Protein AF-A0A6I2VET5-F1 (afdb_monomer_lite)

Sequence (260 aa):
MADERFEDHLRHPRGQGDVPTGAHCGVAGGAACGDLVRIAIRVERDRVSHATFAASGCGAASAAASAAIELVDGQSVLDAAKVGTRDVSEHLGGLSAGKIHAAELAADALARALGGAVAAEAQLDPIPGRVLIAMSGGVDSAVAAHLCAAGSDEPPVAVTLELWRDEQNDAEGSCCSASAVQRARSLAHGLGLAHLTLDLREAFRAGVVEPWIAGHAAGKTPNPCVRCNGAVRLDAMLELAARLGASELATGHYARIGDD

Radius of gyration: 18.86 Å; chains: 1; bounding box: 47×37×65 Å

Foldseek 3Di:
DQDPLLVCCLVPFAQEDDADVQWFKFKFDCDDQNKIKIKTFADAAFAGQAIHIDIDHDSLLSSLLSLLRVQGHGDGLFSNLLDALVNSQVSSVHDDPVSSVSNRRNRRGSQARSQVNLLPHYADAADPQAEEQEAQLDDLSLVQLVCSLVPTPDAHAYEYEQADDDPPDPLCPDSNRSVRLNSRSVSCSVSVGRYHYYYQNVVNCVQAVVCCVVQVVVVHHDDRVVRCVPVGPPVSSVSSCNSNSHPYYHYSDDDDDDDD

Secondary structure (DSSP, 8-state):
---HHHHHHHHS-SSBSPPPTTPEEEEEE-SSSS-EEEEEEEEEBTEEEEEEEEEESSHHHHHHHHHHHHHHTTSBHHHHTT--HHHHHHHTT---TTTHHHHHHHHHHHHHHHHHHHHHHB-PPPEEEEEEEEE-SSHHHHHHHHHHHHH-SS--EEEEEE----SSS-GGGSTT-HHHHHHHHHHHHHTT-EEEEEE-HHHHIIIIIHHHHHHHHTT----HHHHHIIIIIIHHHHHHHHHTTEEEEEESS-------

pLDDT: mean 90.81, std 10.58, range [49.25, 98.5]

Structure (mmCIF, N/CA/C/O backbone):
data_AF-A0A6I2VET5-F1
#
_entry.id   AF-A0A6I2VET5-F1
#
loop_
_atom_site.group_PDB
_atom_site.id
_atom_site.type_symbol
_atom_site.label_atom_id
_atom_site.label_alt_id
_atom_site.label_comp_id
_atom_site.label_asym_id
_atom_site.label_entity_id
_atom_site.label_seq_id
_atom_site.pdbx_PDB_ins_code
_atom_site.Cartn_x
_atom_site.Cartn_y
_atom_site.Cartn_z
_atom_site.occupancy
_atom_site.B_iso_or_equiv
_atom_site.auth_seq_id
_atom_site.auth_comp_id
_atom_site.auth_asym_id
_atom_site.auth_atom_id
_atom_site.pdbx_PDB_model_num
ATOM 1 N N . MET A 1 1 ? 1.338 20.941 26.206 1.00 49.34 1 MET A N 1
ATOM 2 C CA . MET A 1 1 ? 1.356 19.721 27.041 1.00 49.34 1 MET A CA 1
ATOM 3 C C . MET A 1 1 ? 1.352 18.541 26.087 1.00 49.34 1 MET A C 1
ATOM 5 O O . MET A 1 1 ? 0.772 18.694 25.019 1.00 49.34 1 MET A O 1
ATOM 9 N N . ALA A 1 2 ? 2.071 17.457 26.384 1.00 61.56 2 ALA A N 1
ATOM 10 C CA . ALA A 1 2 ? 1.983 16.254 25.554 1.00 61.56 2 ALA A CA 1
ATOM 11 C C . ALA A 1 2 ? 0.549 15.705 25.652 1.00 61.56 2 ALA A C 1
ATOM 13 O O . ALA A 1 2 ? -0.007 15.710 26.750 1.00 61.56 2 ALA A O 1
ATOM 14 N N . ASP A 1 3 ? -0.062 15.338 24.521 1.00 85.81 3 ASP A N 1
ATOM 15 C CA . ASP A 1 3 ? -1.381 14.691 24.509 1.00 85.81 3 ASP A CA 1
ATOM 16 C C . ASP A 1 3 ? -1.274 13.365 25.278 1.00 85.81 3 ASP A C 1
ATOM 18 O O . ASP A 1 3 ? -0.286 12.639 25.131 1.00 85.81 3 ASP A O 1
ATOM 22 N N . GLU A 1 4 ? -2.260 13.069 26.124 1.00 90.56 4 GLU A N 1
ATOM 23 C CA . GLU A 1 4 ? -2.259 11.865 26.961 1.00 90.56 4 GLU A CA 1
ATOM 24 C C . GLU A 1 4 ? -2.176 10.590 26.114 1.00 90.56 4 GLU A C 1
ATOM 26 O O . GLU A 1 4 ? -1.497 9.644 26.511 1.00 90.56 4 GLU A O 1
ATOM 31 N N . ARG A 1 5 ? -2.762 10.593 24.907 1.00 93.50 5 ARG A N 1
ATOM 32 C CA . ARG A 1 5 ? -2.698 9.458 23.975 1.00 93.50 5 ARG A CA 1
ATOM 33 C C . ARG A 1 5 ? -1.278 9.206 23.490 1.00 93.50 5 ARG A C 1
ATOM 35 O O . ARG A 1 5 ? -0.828 8.065 23.459 1.00 93.50 5 ARG A O 1
ATOM 42 N N . PHE A 1 6 ? -0.539 10.262 23.151 1.00 95.44 6 PHE A N 1
ATOM 43 C CA . PHE A 1 6 ? 0.851 10.120 22.720 1.00 95.44 6 PHE A CA 1
ATOM 44 C C . PHE A 1 6 ? 1.728 9.509 23.820 1.00 95.44 6 PHE A C 1
ATOM 46 O O . PHE A 1 6 ? 2.508 8.594 23.552 1.00 95.44 6 PHE A O 1
ATOM 53 N N . GLU A 1 7 ? 1.604 10.003 25.056 1.00 95.06 7 GLU A N 1
ATOM 54 C CA . GLU A 1 7 ? 2.367 9.476 26.196 1.00 95.06 7 GLU A CA 1
ATOM 55 C C . GLU A 1 7 ? 1.999 8.025 26.516 1.00 95.06 7 GLU A C 1
ATOM 57 O O . GLU A 1 7 ? 2.876 7.231 26.863 1.00 95.06 7 GLU A O 1
ATOM 62 N N . ASP A 1 8 ? 0.728 7.665 26.365 1.00 96.75 8 ASP A N 1
ATOM 63 C CA . ASP A 1 8 ? 0.244 6.306 26.571 1.00 96.75 8 ASP A CA 1
ATOM 64 C C . ASP A 1 8 ? 0.851 5.321 25.554 1.00 96.75 8 ASP A C 1
ATOM 66 O O . ASP A 1 8 ? 1.486 4.352 25.964 1.00 96.75 8 ASP A O 1
ATOM 70 N N . HIS A 1 9 ? 0.820 5.615 24.248 1.00 97.25 9 HIS A N 1
ATOM 71 C CA . HIS A 1 9 ? 1.489 4.769 23.241 1.00 97.25 9 HIS A CA 1
ATOM 72 C C . HIS A 1 9 ? 3.014 4.710 23.404 1.00 97.25 9 HIS A C 1
ATOM 74 O O . HIS A 1 9 ? 3.632 3.720 23.006 1.00 97.25 9 HIS A O 1
ATOM 80 N N . LEU A 1 10 ? 3.631 5.757 23.963 1.00 94.56 10 LEU A N 1
ATOM 81 C CA . LEU A 1 10 ? 5.069 5.795 24.225 1.00 94.56 10 LEU A CA 1
ATOM 82 C C . LEU A 1 10 ? 5.466 4.894 25.404 1.00 94.56 10 LEU A C 1
ATOM 84 O O . LEU A 1 10 ? 6.522 4.262 25.361 1.00 94.56 10 LEU A O 1
ATOM 88 N N . ARG A 1 11 ? 4.651 4.854 26.464 1.00 95.81 11 ARG A N 1
ATOM 89 C CA . ARG A 1 11 ? 4.944 4.109 27.704 1.00 95.81 11 ARG A CA 1
ATOM 90 C C . ARG A 1 11 ? 4.357 2.699 27.717 1.00 95.81 11 ARG A C 1
ATOM 92 O O . ARG A 1 11 ? 4.922 1.818 28.361 1.00 95.81 11 ARG A O 1
ATOM 99 N N . HIS A 1 12 ? 3.251 2.496 27.010 1.00 96.50 12 HIS A N 1
ATOM 100 C CA . HIS A 1 12 ? 2.481 1.256 26.944 1.00 96.50 12 HIS A CA 1
ATOM 101 C C . HIS A 1 12 ? 2.200 0.872 25.479 1.00 96.50 12 HIS A C 1
ATOM 103 O O . HIS A 1 12 ? 1.046 0.854 25.048 1.00 96.50 12 HIS A O 1
ATOM 109 N N . PRO A 1 13 ? 3.245 0.589 24.680 1.00 97.06 13 PRO A N 1
ATOM 110 C CA . PRO A 1 13 ? 3.085 0.345 23.253 1.00 97.06 13 PRO A CA 1
ATOM 111 C C . PRO A 1 13 ? 2.283 -0.930 22.943 1.00 97.06 13 PRO A C 1
ATOM 113 O O . PRO A 1 13 ? 2.412 -1.947 23.625 1.00 97.06 13 PRO A O 1
ATOM 116 N N . ARG A 1 14 ? 1.482 -0.884 21.872 1.00 96.94 14 ARG A N 1
ATOM 117 C CA . ARG A 1 14 ? 0.594 -1.964 21.421 1.00 96.94 14 ARG A CA 1
ATOM 118 C C . ARG A 1 14 ? 1.269 -2.771 20.325 1.00 96.94 14 ARG A C 1
ATOM 120 O O . ARG A 1 14 ? 1.741 -2.209 19.345 1.00 96.94 14 ARG A O 1
ATOM 127 N N . GLY A 1 15 ? 1.326 -4.089 20.507 1.00 95.12 15 GLY A N 1
ATOM 128 C CA . GLY A 1 15 ? 1.932 -5.011 19.542 1.00 95.12 15 GLY A CA 1
ATOM 129 C C . GLY A 1 15 ? 3.440 -4.842 19.355 1.00 95.12 15 GLY A C 1
ATOM 130 O O . GLY A 1 15 ? 3.968 -5.242 18.323 1.00 95.12 15 GLY A O 1
ATOM 131 N N . GLN A 1 16 ? 4.155 -4.261 20.323 1.00 96.44 16 GLN A N 1
ATOM 132 C CA . GLN A 1 16 ? 5.616 -4.272 20.287 1.00 96.44 16 GLN A CA 1
ATOM 133 C C . GLN A 1 16 ? 6.120 -5.697 20.538 1.00 96.44 16 GLN A C 1
ATOM 135 O O . GLN A 1 16 ? 5.799 -6.287 21.571 1.00 96.44 16 GLN A O 1
ATOM 140 N N . GLY A 1 17 ? 6.935 -6.239 19.636 1.00 92.19 17 GLY A N 1
ATOM 141 C CA . GLY A 1 17 ? 7.506 -7.567 19.840 1.00 92.19 17 GLY A CA 1
ATOM 142 C C . GLY A 1 17 ? 8.012 -8.237 18.573 1.00 92.19 17 GLY A C 1
ATOM 143 O O . GLY A 1 17 ? 8.320 -7.587 17.574 1.00 92.19 17 GLY A O 1
ATOM 144 N N . ASP A 1 18 ? 8.117 -9.560 18.655 1.00 88.94 18 ASP A N 1
ATOM 145 C CA . ASP A 1 18 ? 8.634 -10.395 17.579 1.00 88.94 18 ASP A CA 1
ATOM 146 C C . ASP A 1 18 ? 7.672 -10.484 16.386 1.00 88.94 18 ASP A C 1
ATOM 148 O O . ASP A 1 18 ? 6.477 -10.183 16.461 1.00 88.94 18 ASP A O 1
ATOM 152 N N . VAL A 1 19 ? 8.223 -10.915 15.252 1.00 91.56 19 VAL A N 1
ATOM 153 C CA . VAL A 1 19 ? 7.477 -11.144 14.013 1.00 91.56 19 VAL A CA 1
ATOM 154 C C . VAL A 1 19 ? 6.725 -12.477 14.122 1.00 91.56 19 VAL A C 1
ATOM 156 O O . VAL A 1 19 ? 7.372 -13.519 14.273 1.00 91.56 19 VAL A O 1
ATOM 159 N N . PRO A 1 20 ? 5.384 -12.493 14.020 1.00 87.38 20 PRO A N 1
ATOM 160 C CA . PRO A 1 20 ? 4.611 -13.727 14.046 1.00 87.38 20 PRO A CA 1
ATOM 161 C C . PRO A 1 20 ? 4.984 -14.647 12.885 1.00 87.38 20 PRO A C 1
ATOM 163 O O . PRO A 1 20 ? 5.290 -14.200 11.779 1.00 87.38 20 PRO A O 1
ATOM 166 N N . THR A 1 21 ? 4.887 -15.958 13.096 1.00 90.06 21 THR A N 1
ATOM 167 C CA . THR A 1 21 ? 5.051 -16.926 12.007 1.00 90.06 21 THR A CA 1
ATOM 168 C C . THR A 1 21 ? 3.984 -16.711 10.931 1.00 90.06 21 THR A C 1
ATOM 170 O O . THR A 1 21 ? 2.791 -16.645 11.239 1.00 90.06 21 THR A O 1
ATOM 173 N N . GLY A 1 22 ? 4.427 -16.626 9.673 1.00 90.19 22 GLY A N 1
ATOM 174 C CA . GLY A 1 22 ? 3.573 -16.336 8.517 1.00 90.19 22 GLY A CA 1
ATOM 175 C C . GLY A 1 22 ? 3.301 -14.846 8.292 1.00 90.19 22 GLY A C 1
ATOM 176 O O . GLY A 1 22 ? 2.659 -14.496 7.317 1.00 90.19 22 GLY A O 1
ATOM 177 N N . ALA A 1 23 ? 3.791 -13.943 9.148 1.00 95.19 23 ALA A N 1
ATOM 178 C CA . ALA A 1 23 ? 3.591 -12.516 8.926 1.00 95.19 23 ALA A CA 1
ATOM 179 C C . ALA A 1 23 ? 4.499 -11.967 7.814 1.00 95.19 23 ALA A C 1
ATOM 181 O O . ALA A 1 23 ? 5.671 -12.335 7.685 1.00 95.19 23 ALA A O 1
ATOM 182 N N . HIS A 1 24 ? 3.975 -10.999 7.071 1.00 97.00 24 HIS A N 1
ATOM 183 C CA . HIS A 1 24 ? 4.711 -10.228 6.081 1.00 97.00 24 HIS A CA 1
ATOM 184 C C . HIS A 1 24 ? 5.210 -8.924 6.692 1.00 97.00 24 HIS A C 1
ATOM 186 O O . HIS A 1 24 ? 4.474 -8.215 7.377 1.00 97.00 24 HIS A O 1
ATOM 192 N N . CYS A 1 25 ? 6.480 -8.608 6.446 1.00 96.06 25 CYS A N 1
ATOM 193 C CA . CYS A 1 25 ? 7.137 -7.446 7.027 1.00 96.06 25 CYS A CA 1
ATOM 194 C C . CYS A 1 25 ? 7.230 -6.292 6.031 1.00 96.06 25 CYS A C 1
ATOM 196 O O . CYS A 1 25 ? 7.759 -6.453 4.934 1.00 96.06 25 CYS A O 1
ATOM 198 N N . GLY A 1 26 ? 6.831 -5.106 6.473 1.00 94.81 26 GLY A N 1
ATOM 199 C CA . GLY A 1 26 ? 7.166 -3.839 5.843 1.00 94.81 26 GLY A CA 1
ATOM 200 C C . GLY A 1 26 ? 8.145 -3.054 6.709 1.00 94.81 26 GLY A C 1
ATOM 201 O O . GLY A 1 26 ? 8.091 -3.103 7.938 1.00 94.81 26 GLY A O 1
ATOM 202 N N . VAL A 1 27 ? 9.076 -2.349 6.068 1.00 93.19 27 VAL A N 1
ATOM 203 C CA . VAL A 1 27 ? 10.115 -1.561 6.746 1.00 93.19 27 VAL A CA 1
ATOM 204 C C . VAL A 1 27 ? 10.194 -0.182 6.115 1.00 93.19 27 VAL A C 1
ATOM 206 O O . VAL A 1 27 ? 10.179 -0.081 4.889 1.00 93.19 27 VAL A O 1
ATOM 209 N N . ALA A 1 28 ? 10.322 0.865 6.927 1.00 91.31 28 ALA A N 1
ATOM 210 C CA . ALA A 1 28 ? 10.549 2.236 6.479 1.00 91.31 28 ALA A CA 1
ATOM 211 C C . ALA A 1 28 ? 11.543 2.963 7.398 1.00 91.31 28 ALA A C 1
ATOM 213 O O . ALA A 1 28 ? 11.559 2.732 8.606 1.00 91.31 28 ALA A O 1
ATOM 214 N N . GLY A 1 29 ? 12.360 3.851 6.822 1.00 87.56 29 GLY A N 1
ATOM 215 C CA . GLY A 1 29 ? 13.357 4.654 7.542 1.00 87.56 29 GLY A CA 1
ATOM 216 C C . GLY A 1 29 ? 14.812 4.272 7.238 1.00 87.56 29 GLY A C 1
ATOM 217 O O . GLY A 1 29 ? 15.094 3.645 6.216 1.00 87.56 29 GLY A O 1
ATOM 218 N N . GLY A 1 30 ? 15.737 4.689 8.109 1.00 75.62 30 GLY A N 1
ATOM 219 C CA . GLY A 1 30 ? 17.150 4.281 8.122 1.00 75.62 30 GLY A CA 1
ATOM 220 C C . GLY A 1 30 ? 18.176 5.247 7.506 1.00 75.62 30 GLY A C 1
ATOM 221 O O . GLY A 1 30 ? 19.335 5.193 7.902 1.00 75.62 30 GLY A O 1
ATOM 222 N N . ALA A 1 31 ? 17.795 6.149 6.592 1.00 66.31 31 ALA A N 1
ATOM 223 C CA . ALA A 1 31 ? 18.775 6.938 5.818 1.00 66.31 31 ALA A CA 1
ATOM 224 C C . ALA A 1 31 ? 18.989 8.396 6.285 1.00 66.31 31 ALA A C 1
ATOM 226 O O . ALA A 1 31 ? 20.112 8.885 6.229 1.00 66.31 31 ALA A O 1
ATOM 227 N N . ALA A 1 32 ? 17.942 9.104 6.737 1.00 66.50 32 ALA A N 1
ATOM 228 C CA . ALA A 1 32 ? 18.007 10.558 6.977 1.00 66.50 32 ALA A CA 1
ATOM 229 C C . ALA A 1 32 ? 17.990 10.963 8.463 1.00 66.50 32 ALA A C 1
ATOM 231 O O . ALA A 1 32 ? 18.743 11.841 8.876 1.00 66.50 32 ALA A O 1
ATOM 232 N N . CYS A 1 33 ? 17.134 10.336 9.274 1.00 73.50 33 CYS A N 1
ATOM 233 C CA . CYS A 1 33 ? 16.928 10.681 10.688 1.00 73.50 33 CYS A CA 1
ATOM 234 C C . CYS A 1 33 ? 17.438 9.614 11.671 1.00 73.50 33 CYS A C 1
ATOM 236 O O . CYS A 1 33 ? 17.487 9.866 12.871 1.00 73.50 33 CYS A O 1
ATOM 238 N N . GLY A 1 34 ? 17.800 8.426 11.175 1.00 82.38 34 GLY A N 1
ATOM 239 C CA . GLY A 1 34 ? 18.144 7.262 11.998 1.00 82.38 34 GLY A CA 1
ATOM 240 C C . GLY A 1 34 ? 16.939 6.498 12.562 1.00 82.38 34 GLY A C 1
ATOM 241 O O . GLY A 1 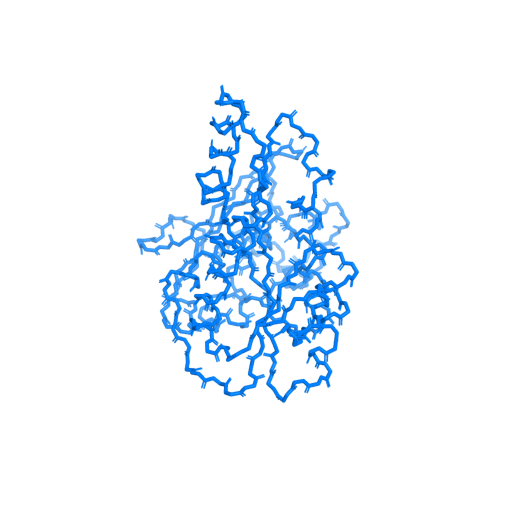34 ? 17.130 5.423 13.128 1.00 82.38 34 GLY A O 1
ATOM 242 N N . ASP A 1 35 ? 15.712 6.998 12.375 1.00 90.25 35 ASP A N 1
ATOM 243 C CA . ASP A 1 35 ? 14.502 6.260 12.736 1.00 90.25 35 ASP A CA 1
ATOM 244 C C . ASP A 1 35 ? 14.276 5.099 11.767 1.00 90.25 35 ASP A C 1
ATOM 246 O O . ASP A 1 35 ? 14.468 5.226 10.554 1.00 90.25 35 ASP A O 1
ATOM 250 N N . LEU A 1 36 ? 13.838 3.968 12.310 1.00 93.06 36 LEU A N 1
ATOM 251 C CA . LEU A 1 36 ? 13.470 2.776 11.562 1.00 93.06 36 LEU A CA 1
ATOM 252 C C . LEU A 1 36 ? 12.210 2.187 12.186 1.00 93.06 36 LEU A C 1
ATOM 254 O O . LEU A 1 36 ? 12.173 1.929 13.390 1.00 93.06 36 LEU A O 1
ATOM 258 N N . VAL A 1 37 ? 11.203 1.937 11.358 1.00 95.75 37 VAL A N 1
ATOM 259 C CA . VAL A 1 37 ? 9.973 1.251 11.750 1.00 95.75 37 VAL A CA 1
ATOM 260 C C . VAL A 1 37 ? 9.838 -0.016 10.921 1.00 95.75 37 VAL A C 1
ATOM 262 O O . VAL A 1 37 ? 9.950 0.009 9.693 1.00 95.75 37 VAL A O 1
ATOM 265 N N . ARG A 1 38 ? 9.589 -1.130 11.603 1.00 97.19 38 ARG A N 1
ATOM 266 C CA . ARG A 1 38 ? 9.204 -2.412 11.024 1.00 97.19 38 ARG A CA 1
ATOM 267 C C . ARG A 1 38 ? 7.818 -2.765 11.536 1.00 97.19 38 ARG A C 1
ATOM 269 O O . ARG A 1 38 ? 7.612 -2.787 12.745 1.00 97.19 38 ARG A O 1
ATOM 276 N N . ILE A 1 39 ? 6.910 -3.079 10.624 1.00 98.31 39 ILE A N 1
ATOM 277 C CA . ILE A 1 39 ? 5.579 -3.603 10.933 1.00 98.31 39 ILE A CA 1
ATOM 278 C C . ILE A 1 39 ? 5.463 -4.986 10.300 1.00 98.31 39 ILE A C 1
ATOM 280 O O . ILE A 1 39 ? 5.895 -5.185 9.164 1.00 98.31 39 ILE A O 1
ATOM 284 N N . ALA A 1 40 ? 4.907 -5.935 11.042 1.00 98.19 40 ALA A N 1
ATOM 285 C CA . ALA A 1 40 ? 4.606 -7.277 10.578 1.00 98.19 40 ALA A CA 1
ATOM 286 C C . ALA A 1 40 ? 3.095 -7.508 10.641 1.00 98.19 40 ALA A C 1
ATOM 288 O O . ALA A 1 40 ? 2.486 -7.313 11.691 1.00 98.19 40 ALA A O 1
ATOM 289 N N . ILE A 1 41 ? 2.505 -7.923 9.522 1.00 97.94 41 ILE A N 1
ATOM 290 C CA . ILE A 1 41 ? 1.067 -8.176 9.393 1.00 97.94 41 ILE A CA 1
ATOM 291 C C . ILE A 1 41 ? 0.848 -9.622 8.968 1.00 97.94 41 ILE A C 1
ATOM 293 O O . ILE A 1 41 ? 1.491 -10.097 8.031 1.00 97.94 41 ILE A O 1
ATOM 297 N N . ARG A 1 42 ? -0.090 -10.300 9.625 1.00 97.00 42 ARG A N 1
ATOM 298 C CA . ARG A 1 42 ? -0.647 -11.575 9.169 1.00 97.00 42 ARG A CA 1
ATOM 299 C C . ARG A 1 42 ? -2.112 -11.388 8.801 1.00 97.00 42 ARG A C 1
ATOM 301 O O . ARG A 1 42 ? -2.843 -10.686 9.508 1.00 97.00 42 ARG A O 1
ATOM 308 N N . VAL A 1 43 ? -2.525 -12.012 7.703 1.00 96.81 43 VAL A N 1
ATOM 309 C CA . VAL A 1 43 ? -3.894 -11.921 7.200 1.00 96.81 43 VAL A CA 1
ATOM 310 C C . VAL A 1 43 ? -4.539 -13.296 7.218 1.00 96.81 43 VAL A C 1
ATOM 312 O O . VAL A 1 43 ? -3.956 -14.291 6.807 1.00 96.81 43 VAL A O 1
ATOM 315 N N . GLU A 1 44 ? -5.790 -13.350 7.655 1.00 95.25 44 GLU A N 1
ATOM 316 C CA . GLU A 1 44 ? -6.628 -14.532 7.503 1.00 95.25 44 GLU A CA 1
ATOM 317 C C . GLU A 1 44 ? -7.871 -14.141 6.708 1.00 95.25 44 GLU A C 1
ATOM 319 O O . GLU A 1 44 ? -8.733 -13.403 7.186 1.00 95.25 44 GLU A O 1
ATOM 324 N N . ARG A 1 45 ? -7.942 -14.639 5.467 1.00 92.25 45 ARG A N 1
ATOM 325 C CA . ARG A 1 45 ? -8.986 -14.329 4.477 1.00 92.25 45 ARG A CA 1
ATOM 326 C C . ARG A 1 45 ? -9.076 -12.837 4.153 1.00 92.25 45 ARG A C 1
ATOM 328 O O . ARG A 1 45 ? -8.376 -12.370 3.263 1.00 92.25 45 ARG A O 1
ATOM 335 N N . ASP A 1 46 ? -9.940 -12.102 4.837 1.00 95.31 46 ASP A N 1
ATOM 336 C CA . ASP A 1 46 ? -10.256 -10.698 4.586 1.00 95.31 46 ASP A CA 1
ATOM 337 C C . ASP A 1 46 ? -9.886 -9.787 5.763 1.00 95.31 46 ASP A C 1
ATOM 339 O O . ASP A 1 46 ? -10.204 -8.596 5.737 1.00 95.31 46 ASP A O 1
ATOM 343 N N . ARG A 1 47 ? -9.206 -10.316 6.791 1.00 97.31 47 ARG A N 1
ATOM 344 C CA . ARG A 1 47 ? -8.901 -9.592 8.032 1.00 97.31 47 ARG A CA 1
ATOM 345 C C . ARG A 1 47 ? -7.444 -9.675 8.441 1.00 97.31 47 ARG A C 1
ATOM 347 O O . ARG A 1 47 ? -6.780 -10.688 8.236 1.00 97.31 47 ARG A O 1
ATOM 354 N N . VAL A 1 48 ? -6.981 -8.615 9.096 1.00 97.69 48 VAL A N 1
ATOM 355 C CA . VAL A 1 48 ? -5.721 -8.616 9.841 1.00 97.69 48 VAL A CA 1
ATOM 356 C C . VAL A 1 48 ? -5.924 -9.471 11.089 1.00 97.69 48 VAL A C 1
ATOM 358 O O . VAL A 1 48 ? -6.637 -9.074 12.008 1.00 97.69 48 VAL A O 1
ATOM 361 N N . SER A 1 49 ? -5.335 -10.667 11.108 1.00 96.62 49 SER A N 1
ATOM 362 C CA . SER A 1 49 ? -5.447 -11.589 12.245 1.00 96.62 49 SER A CA 1
ATOM 363 C C . SER A 1 49 ? -4.465 -11.247 13.361 1.00 96.62 49 SER A C 1
ATOM 365 O O . SER A 1 49 ? -4.676 -11.624 14.511 1.00 96.62 49 SER A O 1
ATOM 367 N N . HIS A 1 50 ? -3.342 -10.621 12.999 1.00 96.06 50 HIS A N 1
ATOM 368 C CA . HIS A 1 50 ? -2.328 -10.190 13.946 1.00 96.06 50 HIS A CA 1
ATOM 369 C C . HIS A 1 50 ? -1.431 -9.111 13.339 1.00 96.06 50 HIS A C 1
ATOM 371 O O . HIS A 1 50 ? -1.031 -9.212 12.172 1.00 96.06 50 HIS A O 1
ATOM 377 N N . ALA A 1 51 ? -1.056 -8.131 14.155 1.00 97.31 51 ALA A N 1
ATOM 378 C CA . ALA A 1 51 ? -0.159 -7.053 13.774 1.00 97.31 51 ALA A CA 1
ATOM 379 C C . ALA A 1 51 ? 0.869 -6.789 14.888 1.00 97.31 51 ALA A C 1
ATOM 381 O O . ALA A 1 51 ? 0.506 -6.607 16.049 1.00 97.31 51 ALA A O 1
ATOM 382 N N . THR A 1 52 ? 2.159 -6.763 14.543 1.00 98.06 52 THR A N 1
ATOM 383 C CA . THR A 1 52 ? 3.231 -6.380 15.477 1.00 98.06 52 THR A CA 1
ATOM 384 C C . THR A 1 52 ? 4.161 -5.346 14.874 1.00 98.06 52 THR A C 1
ATOM 386 O O . THR A 1 52 ? 4.193 -5.130 13.659 1.00 98.06 52 THR A O 1
ATOM 389 N N . PHE A 1 53 ? 4.943 -4.697 15.730 1.00 98.25 53 PHE A N 1
ATOM 390 C CA . PHE A 1 53 ? 5.966 -3.766 15.300 1.00 98.25 53 PHE A CA 1
ATOM 391 C C . PHE A 1 53 ? 7.264 -3.896 16.098 1.00 98.25 53 PHE A C 1
ATOM 393 O O . PHE A 1 53 ? 7.294 -4.303 17.262 1.00 98.25 53 PHE A O 1
ATOM 400 N N . ALA A 1 54 ? 8.340 -3.446 15.461 1.00 96.88 54 ALA A N 1
ATOM 401 C CA . ALA A 1 54 ? 9.597 -3.100 16.100 1.00 96.88 54 ALA A CA 1
ATOM 402 C C . ALA A 1 54 ? 10.054 -1.739 15.563 1.00 96.88 54 ALA A C 1
ATOM 404 O O . ALA A 1 54 ? 10.024 -1.498 14.356 1.00 96.88 54 ALA A O 1
ATOM 405 N N . ALA A 1 55 ? 10.481 -0.843 16.449 1.00 94.62 55 ALA A N 1
ATOM 406 C CA . ALA A 1 55 ? 10.963 0.480 16.072 1.00 94.62 55 ALA A CA 1
ATOM 407 C C . ALA A 1 55 ? 12.270 0.817 16.796 1.00 94.62 55 ALA A C 1
ATOM 409 O O . ALA A 1 55 ? 12.461 0.452 17.957 1.00 94.62 55 ALA A O 1
ATOM 410 N N . SER A 1 56 ? 13.156 1.537 16.114 1.00 92.94 56 SER A N 1
ATOM 411 C CA . SER A 1 56 ? 14.372 2.120 16.685 1.00 92.94 56 SER A CA 1
ATOM 412 C C . SER A 1 56 ? 14.493 3.583 16.273 1.00 92.94 56 SER A C 1
ATOM 414 O O . SER A 1 56 ? 14.057 3.947 15.184 1.00 92.94 56 SER A O 1
ATOM 416 N N . GLY A 1 57 ? 15.111 4.405 17.121 1.00 88.69 57 GLY A N 1
ATOM 417 C CA . GLY A 1 57 ? 15.227 5.848 16.911 1.00 88.69 57 GLY A CA 1
ATOM 418 C C . GLY A 1 57 ? 14.430 6.627 17.954 1.00 88.69 57 GLY A C 1
ATOM 419 O O . GLY A 1 57 ? 14.506 6.329 19.149 1.00 88.69 57 GLY A O 1
ATOM 420 N N . CYS A 1 58 ? 13.689 7.645 17.529 1.00 91.69 58 CYS A N 1
ATOM 421 C CA . CYS A 1 58 ? 12.956 8.526 18.425 1.00 91.69 58 CYS A CA 1
ATOM 422 C C . CYS A 1 58 ? 11.693 7.869 19.017 1.00 91.69 58 CYS A C 1
ATOM 424 O O . CYS A 1 58 ? 11.041 7.022 18.405 1.00 91.69 58 CYS A O 1
ATOM 426 N N . GLY A 1 59 ? 11.281 8.323 20.207 1.00 94.06 59 GLY A N 1
ATOM 427 C CA . GLY A 1 59 ? 10.056 7.837 20.856 1.00 94.06 59 GLY A CA 1
ATOM 428 C C . GLY A 1 59 ? 8.784 8.075 20.031 1.00 94.06 59 GLY A C 1
ATOM 429 O O . GLY A 1 59 ? 7.838 7.300 20.128 1.00 94.06 59 GLY A O 1
ATOM 430 N N . ALA A 1 60 ? 8.772 9.096 19.164 1.00 95.06 60 ALA A N 1
ATOM 431 C CA . ALA A 1 60 ? 7.644 9.339 18.268 1.00 95.06 60 ALA A CA 1
ATOM 432 C C . ALA A 1 60 ? 7.477 8.220 17.229 1.00 95.06 60 ALA A C 1
ATOM 434 O O . ALA A 1 60 ? 6.341 7.879 16.920 1.00 95.06 60 ALA A O 1
ATOM 435 N N . ALA A 1 61 ? 8.568 7.613 16.743 1.00 95.38 61 ALA A N 1
ATOM 436 C CA . ALA A 1 61 ? 8.508 6.472 15.828 1.00 95.38 61 ALA A CA 1
ATOM 437 C C . ALA A 1 61 ? 7.880 5.244 16.503 1.00 95.38 61 ALA A C 1
ATOM 439 O O . ALA A 1 61 ? 7.010 4.601 15.922 1.00 95.38 61 ALA A O 1
ATOM 440 N N . SER A 1 62 ? 8.256 4.969 17.758 1.00 96.62 62 SER A N 1
ATOM 441 C CA . SER A 1 62 ? 7.642 3.892 18.548 1.00 96.62 62 SER A CA 1
ATOM 442 C C . SER A 1 62 ? 6.153 4.148 18.805 1.00 96.62 62 SER A C 1
ATOM 444 O O . SER A 1 62 ? 5.325 3.273 18.564 1.00 96.62 62 SER A O 1
ATOM 446 N N . ALA A 1 63 ? 5.790 5.367 19.221 1.00 97.75 63 ALA A N 1
ATOM 447 C CA . ALA A 1 63 ? 4.395 5.732 19.465 1.00 97.75 63 ALA A CA 1
ATOM 448 C C . ALA A 1 63 ? 3.543 5.671 18.182 1.00 97.75 63 ALA A C 1
ATOM 450 O O . ALA A 1 63 ? 2.429 5.158 18.213 1.00 97.75 63 ALA A O 1
ATOM 451 N N . ALA A 1 64 ? 4.073 6.135 17.045 1.00 98.00 64 ALA A N 1
ATOM 452 C CA . ALA A 1 64 ? 3.400 6.065 15.748 1.00 98.00 64 ALA A CA 1
ATOM 453 C C . ALA A 1 64 ? 3.201 4.628 15.260 1.00 98.00 64 ALA A C 1
ATOM 455 O O . ALA A 1 64 ? 2.121 4.298 14.779 1.00 98.00 64 ALA A O 1
ATOM 456 N N . ALA A 1 65 ? 4.205 3.764 15.418 1.00 98.06 65 ALA A N 1
ATOM 457 C CA . ALA A 1 65 ? 4.076 2.353 15.076 1.00 98.06 65 ALA A CA 1
ATOM 458 C C . ALA A 1 65 ? 3.048 1.650 15.977 1.00 98.06 65 ALA A C 1
ATOM 460 O O . ALA A 1 65 ? 2.160 0.974 15.471 1.00 98.06 65 ALA A O 1
ATOM 461 N N . SER A 1 66 ? 3.103 1.895 17.288 1.00 98.50 66 SER A N 1
ATOM 462 C CA . SER A 1 66 ? 2.116 1.423 18.268 1.00 98.50 66 SER A CA 1
ATOM 463 C C . SER A 1 66 ? 0.682 1.841 17.902 1.00 98.50 66 SER A C 1
ATOM 465 O O . SER A 1 66 ? -0.221 1.008 17.899 1.00 98.50 66 SER A O 1
ATOM 467 N N . ALA A 1 67 ? 0.473 3.108 17.527 1.00 98.50 67 ALA A N 1
ATOM 468 C CA . ALA A 1 67 ? -0.826 3.603 17.065 1.00 98.50 67 ALA A CA 1
ATOM 469 C C . ALA A 1 67 ? -1.276 2.947 15.754 1.00 98.50 67 ALA A C 1
ATOM 471 O O . ALA A 1 67 ? -2.443 2.595 15.613 1.00 98.50 67 ALA A O 1
ATOM 472 N N . ALA A 1 68 ? -0.359 2.739 14.805 1.00 98.38 68 ALA A N 1
ATOM 473 C CA . ALA A 1 68 ? -0.674 2.044 13.563 1.00 98.38 68 ALA A CA 1
ATOM 474 C C . ALA A 1 68 ? -1.141 0.602 13.818 1.00 98.38 68 ALA A C 1
ATOM 476 O O . ALA A 1 68 ? -2.100 0.176 13.184 1.00 98.38 68 ALA A O 1
ATOM 477 N N . ILE A 1 69 ? -0.518 -0.123 14.758 1.00 98.31 69 ILE A N 1
ATOM 478 C CA . ILE A 1 69 ? -0.956 -1.474 15.142 1.00 98.31 69 ILE A CA 1
ATOM 479 C C . ILE A 1 69 ? -2.366 -1.456 15.733 1.00 98.31 69 ILE A C 1
ATOM 481 O O . ILE A 1 69 ? -3.220 -2.216 15.285 1.00 98.31 69 ILE A O 1
ATOM 485 N N . GLU A 1 70 ? -2.629 -0.570 16.694 1.00 98.31 70 GLU A N 1
ATOM 486 C CA . GLU A 1 70 ? -3.946 -0.472 17.337 1.00 98.31 70 GLU A CA 1
ATOM 487 C C . GLU A 1 70 ? -5.065 -0.127 16.341 1.00 98.31 70 GLU A C 1
ATOM 489 O O . GLU A 1 70 ? -6.174 -0.647 16.450 1.00 98.31 70 GLU A O 1
ATOM 494 N N . LEU A 1 71 ? -4.769 0.693 15.328 1.00 98.38 71 LEU A N 1
ATOM 495 C CA . LEU A 1 71 ? -5.727 1.057 14.282 1.00 98.38 71 LEU A CA 1
ATOM 496 C C . LEU A 1 71 ? -6.088 -0.101 13.340 1.00 98.38 71 LEU A C 1
ATOM 498 O O . LEU A 1 71 ? -7.166 -0.060 12.749 1.00 98.38 71 LEU A O 1
ATOM 502 N N . VAL A 1 72 ? -5.214 -1.098 13.160 1.00 98.19 72 VAL A N 1
ATOM 503 C CA . VAL A 1 72 ? -5.400 -2.144 12.134 1.00 98.19 72 VAL A CA 1
ATOM 504 C C . VAL A 1 72 ? -5.681 -3.534 12.684 1.00 98.19 72 VAL A C 1
ATOM 506 O O . VAL A 1 72 ? -6.214 -4.364 11.947 1.00 98.19 72 VAL A O 1
ATOM 509 N N . ASP A 1 73 ? -5.336 -3.820 13.939 1.00 95.12 73 ASP A N 1
ATOM 510 C CA . ASP A 1 73 ? -5.499 -5.162 14.500 1.00 95.12 73 ASP A CA 1
ATOM 511 C C . ASP A 1 73 ? -6.986 -5.574 14.529 1.00 95.12 73 ASP A C 1
ATOM 513 O O . ASP A 1 73 ? -7.857 -4.835 14.994 1.00 95.12 73 ASP A O 1
ATOM 517 N N . GLY A 1 74 ? -7.303 -6.736 13.950 1.00 96.50 74 GLY A N 1
ATOM 518 C CA . GLY A 1 74 ? -8.675 -7.238 13.793 1.00 96.50 74 GLY A CA 1
ATOM 519 C C . GLY A 1 74 ? -9.530 -6.561 12.705 1.00 96.50 74 GLY A C 1
ATOM 520 O O . GLY A 1 74 ? -10.657 -7.011 12.443 1.00 96.50 74 GLY A O 1
ATOM 521 N N . GLN A 1 75 ? -9.034 -5.508 12.045 1.00 98.19 75 GLN A N 1
ATOM 522 C CA . GLN A 1 75 ? -9.760 -4.821 10.971 1.00 98.19 75 GLN A CA 1
ATOM 523 C C . GLN A 1 75 ? -9.832 -5.660 9.690 1.00 98.19 75 GLN A C 1
ATOM 525 O O . GLN A 1 75 ? -9.062 -6.603 9.484 1.00 98.19 75 GLN A O 1
ATOM 530 N N . SER A 1 76 ? -10.763 -5.301 8.800 1.00 97.88 76 SER A N 1
ATOM 531 C CA . SER A 1 76 ? -10.720 -5.809 7.426 1.00 97.88 76 SER A CA 1
ATOM 532 C C . SER A 1 76 ? -9.440 -5.320 6.737 1.00 97.88 76 SER A C 1
ATOM 534 O O . SER A 1 76 ? -8.957 -4.223 7.025 1.00 97.88 76 SER A O 1
ATOM 536 N N . VAL A 1 77 ? -8.890 -6.096 5.801 1.00 97.75 77 VAL A N 1
ATOM 537 C CA . VAL A 1 77 ? -7.676 -5.687 5.070 1.00 97.75 77 VAL A CA 1
ATOM 538 C C . VAL A 1 77 ? -7.884 -4.391 4.284 1.00 97.75 77 VAL A C 1
ATOM 540 O O . VAL A 1 77 ? -6.947 -3.614 4.128 1.00 97.75 77 VAL A O 1
ATOM 543 N N . LEU A 1 78 ? -9.114 -4.129 3.826 1.00 97.31 78 LEU A N 1
ATOM 544 C CA . LEU A 1 78 ? -9.452 -2.909 3.095 1.00 97.31 78 LEU A CA 1
ATOM 545 C C . LEU A 1 78 ? -9.546 -1.692 4.017 1.00 97.31 78 LEU A C 1
ATOM 547 O O . LEU A 1 78 ? -9.122 -0.611 3.621 1.00 97.31 78 LEU A O 1
ATOM 551 N N . ASP A 1 79 ? -10.062 -1.846 5.237 1.00 98.19 79 ASP A N 1
ATOM 552 C CA . ASP A 1 79 ? -10.101 -0.741 6.199 1.00 98.19 79 ASP A CA 1
ATOM 553 C C . ASP A 1 79 ? -8.718 -0.470 6.793 1.00 98.19 79 ASP A C 1
ATOM 555 O O . ASP A 1 79 ? -8.314 0.687 6.888 1.00 98.19 79 ASP A O 1
ATOM 559 N N . ALA A 1 80 ? -7.933 -1.516 7.067 1.00 98.38 80 ALA A N 1
ATOM 560 C CA . ALA A 1 80 ? -6.531 -1.373 7.454 1.00 98.38 80 ALA A CA 1
ATOM 561 C C . ALA A 1 80 ? -5.718 -0.623 6.381 1.00 98.38 80 ALA A C 1
ATOM 563 O O . ALA A 1 80 ? -4.917 0.252 6.701 1.00 98.38 80 ALA A O 1
ATOM 564 N N . ALA A 1 81 ? -5.969 -0.901 5.098 1.00 98.25 81 ALA A N 1
ATOM 565 C CA . ALA A 1 81 ? -5.315 -0.229 3.973 1.00 98.25 81 ALA A CA 1
ATOM 566 C C . ALA A 1 81 ? -5.744 1.242 3.769 1.00 98.25 81 ALA A C 1
ATOM 568 O O . ALA A 1 81 ? -5.143 1.954 2.956 1.00 98.25 81 ALA A O 1
ATOM 569 N N . LYS A 1 82 ? -6.759 1.735 4.492 1.00 98.31 82 LYS A N 1
ATOM 570 C CA . LYS A 1 82 ? -7.111 3.168 4.528 1.00 98.31 82 LYS A CA 1
ATOM 571 C C . LYS A 1 82 ? -6.326 3.942 5.587 1.00 98.31 82 LYS A C 1
ATOM 573 O O . LYS A 1 82 ? -6.296 5.164 5.515 1.00 98.31 82 LYS A O 1
ATOM 578 N N . VAL A 1 83 ? -5.684 3.260 6.540 1.00 98.31 83 VAL A N 1
ATOM 579 C CA . VAL A 1 83 ? -4.911 3.907 7.606 1.00 98.31 83 VAL A CA 1
ATOM 580 C C . VAL A 1 83 ? -3.649 4.539 7.018 1.00 98.31 83 VAL A C 1
ATOM 582 O O . VAL A 1 83 ? -2.761 3.854 6.504 1.00 98.31 83 VAL A O 1
ATOM 585 N N . GLY A 1 84 ? -3.567 5.867 7.088 1.00 96.44 84 GLY A N 1
ATOM 586 C CA . GLY A 1 84 ? -2.441 6.651 6.597 1.00 96.44 84 GLY A CA 1
ATOM 587 C C . GLY A 1 84 ? -1.772 7.506 7.670 1.00 96.44 84 GLY A C 1
ATOM 588 O O . GLY A 1 84 ? -2.078 7.449 8.860 1.00 96.44 84 GLY A O 1
ATOM 589 N N . THR A 1 85 ? -0.846 8.361 7.226 1.00 96.06 85 THR A N 1
ATOM 590 C CA . THR A 1 85 ? -0.115 9.307 8.087 1.00 96.06 85 THR A CA 1
ATOM 591 C C . THR A 1 85 ? -1.059 10.161 8.933 1.00 96.06 85 THR A C 1
ATOM 593 O O . THR A 1 85 ? -0.781 10.436 10.101 1.00 96.06 85 THR A O 1
ATOM 596 N N . ARG A 1 86 ? -2.172 10.599 8.334 1.00 95.75 86 ARG A N 1
ATOM 597 C CA . ARG A 1 86 ? -3.160 11.450 8.992 1.00 95.75 86 ARG A CA 1
ATOM 598 C C . ARG A 1 86 ? -3.847 10.709 10.134 1.00 95.75 86 ARG A C 1
ATOM 600 O O . ARG A 1 86 ? -3.861 11.236 11.239 1.00 95.75 86 ARG A O 1
ATOM 607 N N . ASP A 1 87 ? -4.335 9.498 9.885 1.00 97.75 87 ASP A N 1
ATOM 608 C CA . ASP A 1 87 ? -5.054 8.688 10.873 1.00 97.75 87 ASP A CA 1
ATOM 609 C C . ASP A 1 87 ? -4.160 8.356 12.067 1.00 97.75 87 ASP A C 1
ATOM 611 O O . ASP A 1 87 ? -4.547 8.577 13.212 1.00 97.75 87 ASP A O 1
ATOM 615 N N . VAL A 1 88 ? -2.915 7.938 11.809 1.00 97.81 88 VAL A N 1
ATOM 616 C CA . VAL A 1 88 ? -1.918 7.685 12.863 1.00 97.81 88 VAL A CA 1
ATOM 617 C C . VAL A 1 88 ? -1.651 8.953 13.675 1.00 97.81 88 VAL A C 1
ATOM 619 O O . VAL A 1 88 ? -1.619 8.919 14.908 1.00 97.81 88 VAL A O 1
ATOM 622 N N . SER A 1 89 ? -1.479 10.096 13.004 1.00 97.25 89 SER A N 1
ATOM 623 C CA . SER A 1 89 ? -1.236 11.356 13.699 1.00 97.25 89 SER A CA 1
ATOM 624 C C . SER A 1 89 ? -2.437 11.797 14.535 1.00 97.25 89 SER A C 1
ATOM 626 O O . SER A 1 89 ? -2.231 12.263 15.652 1.00 97.25 89 SER A O 1
ATOM 628 N N . GLU A 1 90 ? -3.659 11.704 14.013 1.00 96.44 90 GLU A N 1
ATOM 629 C CA . GLU A 1 90 ? -4.889 12.093 14.712 1.00 96.44 90 GLU A CA 1
ATOM 630 C C . GLU A 1 90 ? -5.181 11.157 15.892 1.00 96.44 90 GLU A C 1
ATOM 632 O O . GLU A 1 90 ? -5.596 11.627 16.959 1.00 96.44 90 GLU A O 1
ATOM 637 N N . HIS A 1 91 ? -4.886 9.861 15.745 1.00 97.25 91 HIS A N 1
ATOM 638 C CA . HIS A 1 91 ? -5.018 8.865 16.807 1.00 97.25 91 HIS A CA 1
ATOM 639 C C . HIS A 1 91 ? -4.121 9.192 18.008 1.00 97.25 91 HIS A C 1
ATOM 641 O O . HIS A 1 91 ? -4.578 9.157 19.147 1.00 97.25 91 HIS A O 1
ATOM 647 N N . LEU A 1 92 ? -2.895 9.660 17.754 1.00 96.88 92 LEU A N 1
ATOM 648 C CA . LEU A 1 92 ? -1.968 10.158 18.780 1.00 96.88 92 LEU A CA 1
ATOM 649 C C . LEU A 1 92 ? -2.316 11.552 19.335 1.00 96.88 92 LEU A C 1
ATOM 651 O O . LEU A 1 92 ? -1.600 12.072 20.189 1.00 96.88 92 LEU A O 1
ATOM 655 N N . GLY A 1 93 ? -3.385 12.171 18.837 1.00 94.88 93 GLY A N 1
ATOM 656 C CA . GLY A 1 93 ? -3.834 13.504 19.233 1.00 94.88 93 GLY A CA 1
ATOM 657 C C . GLY A 1 93 ? -3.195 14.680 18.528 1.00 94.88 93 GLY A C 1
ATOM 658 O O . GLY A 1 93 ? -3.238 15.814 19.001 1.00 94.88 93 GLY A O 1
ATOM 659 N N . GLY A 1 94 ? -2.678 14.412 17.338 1.00 93.69 94 GLY A N 1
ATOM 660 C CA . GLY A 1 94 ? -1.979 15.374 16.512 1.00 93.69 94 GLY A CA 1
ATOM 661 C C . GLY A 1 94 ? -0.489 15.368 16.828 1.00 93.69 94 GLY A C 1
ATOM 662 O O . GLY A 1 94 ? -0.057 15.452 17.977 1.00 93.69 94 GLY A O 1
ATOM 663 N N . LEU A 1 95 ? 0.321 15.296 15.777 1.00 91.31 95 LEU A N 1
ATOM 664 C CA . LEU A 1 95 ? 1.767 15.422 15.873 1.00 91.31 95 LEU A CA 1
ATOM 665 C C . LEU A 1 95 ? 2.179 16.819 15.419 1.00 91.31 95 LEU A C 1
ATOM 667 O O . LEU A 1 95 ? 1.631 17.384 14.474 1.00 91.31 95 LEU A O 1
ATOM 671 N N . SER A 1 96 ? 3.176 17.387 16.093 1.00 89.88 96 SER A N 1
ATOM 672 C CA . SER A 1 96 ? 3.795 18.629 15.636 1.00 89.88 96 SER A CA 1
ATOM 673 C C . SER A 1 96 ? 4.536 18.405 14.316 1.00 89.88 96 SER A C 1
ATOM 675 O O . SER A 1 96 ? 4.959 17.288 14.022 1.00 89.88 96 SER A O 1
ATOM 677 N N . ALA A 1 97 ? 4.775 19.474 13.551 1.00 86.00 97 ALA A N 1
ATOM 678 C CA . ALA A 1 97 ? 5.444 19.393 12.247 1.00 86.00 97 ALA A CA 1
ATOM 679 C C . ALA A 1 97 ? 6.772 18.608 12.285 1.00 86.00 97 ALA A C 1
ATOM 681 O O . ALA A 1 97 ? 7.043 17.808 11.398 1.00 86.00 97 ALA A O 1
ATOM 682 N N . GLY A 1 98 ? 7.562 18.762 13.355 1.00 84.88 98 GLY A N 1
ATOM 683 C CA . GLY A 1 98 ? 8.824 18.034 13.540 1.00 84.88 98 GLY A CA 1
ATOM 684 C C . GLY A 1 98 ? 8.687 16.545 13.891 1.00 84.88 98 GLY A C 1
ATOM 685 O O . GLY A 1 98 ? 9.697 15.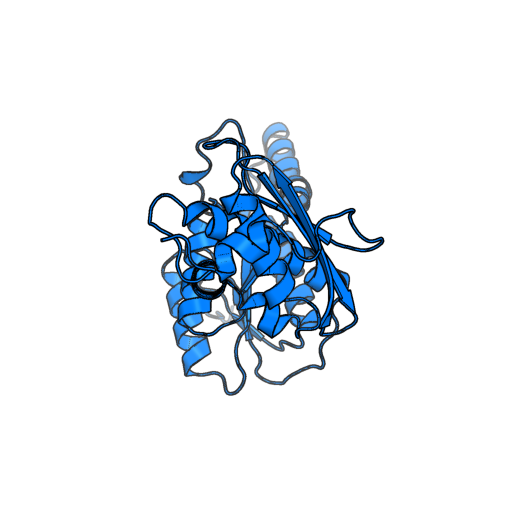855 13.954 1.00 84.88 98 GLY A O 1
ATOM 686 N N . LYS A 1 99 ? 7.472 16.046 14.150 1.00 88.94 99 LYS A N 1
ATOM 687 C CA . LYS A 1 99 ? 7.186 14.643 14.498 1.00 88.94 99 LYS A CA 1
ATOM 688 C C . LYS A 1 99 ? 6.293 13.931 13.480 1.00 88.94 99 LYS A C 1
ATOM 690 O O . LYS A 1 99 ? 6.165 12.716 13.572 1.00 88.94 99 LYS A O 1
ATOM 695 N N . ILE A 1 100 ? 5.704 14.642 12.511 1.00 92.38 100 ILE A N 1
ATOM 696 C CA . ILE A 1 100 ? 4.831 14.049 11.478 1.00 92.38 100 ILE A CA 1
ATOM 697 C C . ILE A 1 100 ? 5.544 12.924 10.721 1.00 92.38 100 ILE A C 1
ATOM 699 O O . ILE A 1 100 ? 4.931 11.900 10.436 1.00 92.38 100 ILE A O 1
ATOM 703 N N . HIS A 1 101 ? 6.851 13.066 10.490 1.00 91.94 101 HIS A N 1
ATOM 704 C CA . HIS A 1 101 ? 7.653 12.042 9.828 1.00 91.94 101 HIS A CA 1
ATOM 705 C C . HIS A 1 101 ? 7.567 10.659 10.499 1.00 91.94 101 HIS A C 1
ATOM 707 O O . HIS A 1 101 ? 7.567 9.641 9.817 1.00 91.94 101 HIS A O 1
ATOM 713 N N . ALA A 1 102 ? 7.405 10.592 11.825 1.00 94.12 102 ALA A N 1
ATOM 714 C CA . ALA A 1 102 ? 7.222 9.318 12.519 1.00 94.12 102 ALA A CA 1
ATOM 715 C C . ALA A 1 102 ? 5.939 8.587 12.077 1.00 94.12 102 ALA A C 1
ATOM 717 O O . ALA A 1 102 ? 5.950 7.370 11.898 1.00 94.12 102 ALA A O 1
ATOM 718 N N . ALA A 1 103 ? 4.848 9.329 11.857 1.00 95.88 103 ALA A N 1
ATOM 719 C CA . ALA A 1 103 ? 3.607 8.776 11.320 1.00 95.88 103 ALA A CA 1
ATOM 720 C C . ALA A 1 103 ? 3.745 8.382 9.843 1.00 95.88 103 ALA A C 1
ATOM 722 O O . ALA A 1 103 ? 3.154 7.390 9.426 1.00 95.88 103 ALA A O 1
ATOM 723 N N . GLU A 1 104 ? 4.550 9.106 9.059 1.00 93.94 104 GLU A N 1
ATOM 724 C CA . GLU A 1 104 ? 4.858 8.727 7.673 1.00 93.94 104 GLU A CA 1
ATOM 725 C C . GLU A 1 104 ? 5.612 7.397 7.610 1.00 93.94 104 GLU A C 1
ATOM 727 O O . GLU A 1 104 ? 5.219 6.519 6.845 1.00 93.94 104 GLU A O 1
ATOM 732 N N . LEU A 1 105 ? 6.636 7.215 8.452 1.00 94.06 105 LEU A N 1
ATOM 733 C CA . LEU A 1 105 ? 7.387 5.959 8.534 1.00 94.06 105 LEU A CA 1
ATOM 734 C C . LEU A 1 105 ? 6.493 4.788 8.953 1.00 94.06 105 LEU A C 1
ATOM 736 O O . LEU A 1 105 ? 6.566 3.716 8.353 1.00 94.06 105 LEU A O 1
ATOM 740 N N . ALA A 1 106 ? 5.632 4.988 9.955 1.00 96.75 106 ALA A N 1
ATOM 741 C CA . ALA A 1 106 ? 4.681 3.964 10.375 1.00 96.75 106 ALA A CA 1
ATOM 742 C C . ALA A 1 106 ? 3.701 3.602 9.246 1.00 96.75 106 ALA A C 1
ATOM 744 O O . ALA A 1 106 ? 3.522 2.421 8.955 1.00 96.75 106 ALA A O 1
ATOM 745 N N . ALA A 1 107 ? 3.133 4.595 8.553 1.00 96.44 107 ALA A N 1
ATOM 746 C CA . ALA A 1 107 ? 2.220 4.367 7.433 1.00 96.44 107 ALA A CA 1
ATOM 747 C C . ALA A 1 107 ? 2.906 3.691 6.230 1.00 96.44 107 ALA A C 1
ATOM 749 O O . ALA A 1 107 ? 2.313 2.827 5.587 1.00 96.44 107 ALA A O 1
ATOM 750 N N . ASP A 1 108 ? 4.161 4.040 5.931 1.00 94.38 108 ASP A N 1
ATOM 751 C CA . ASP A 1 108 ? 4.958 3.383 4.887 1.00 94.38 108 ASP A CA 1
ATOM 752 C C . ASP A 1 108 ? 5.240 1.917 5.218 1.00 94.38 108 ASP A C 1
ATOM 754 O O . ASP A 1 108 ? 5.045 1.039 4.372 1.00 94.38 108 ASP A O 1
ATOM 758 N N . ALA A 1 109 ? 5.693 1.641 6.445 1.00 95.88 109 ALA A N 1
ATOM 759 C CA . ALA A 1 109 ? 5.944 0.278 6.898 1.00 95.88 109 ALA A CA 1
ATOM 760 C C . ALA A 1 109 ? 4.649 -0.549 6.886 1.00 95.88 109 ALA A C 1
ATOM 762 O O . ALA A 1 109 ? 4.656 -1.684 6.409 1.00 95.88 109 ALA A O 1
ATOM 763 N N . LEU A 1 110 ? 3.532 0.036 7.327 1.00 98.00 110 LEU A N 1
ATOM 764 C CA . LEU A 1 110 ? 2.220 -0.605 7.323 1.00 98.00 110 LEU A CA 1
ATOM 765 C C . LEU A 1 110 ? 1.756 -0.938 5.899 1.00 98.00 110 LEU A C 1
ATOM 767 O O . LEU A 1 110 ? 1.402 -2.083 5.631 1.00 98.00 110 LEU A O 1
ATOM 771 N N . ALA A 1 111 ? 1.804 0.025 4.974 1.00 96.69 111 ALA A N 1
ATOM 772 C CA . ALA A 1 111 ? 1.350 -0.170 3.595 1.00 96.69 111 ALA A CA 1
ATOM 773 C C . ALA A 1 111 ? 2.132 -1.279 2.867 1.00 96.69 111 ALA A C 1
ATOM 775 O O . ALA A 1 111 ? 1.545 -2.060 2.116 1.00 96.69 111 ALA A O 1
ATOM 776 N N . ARG A 1 112 ? 3.447 -1.379 3.119 1.00 95.81 112 ARG A N 1
ATOM 777 C CA . ARG A 1 112 ? 4.295 -2.465 2.596 1.00 95.81 112 ARG A CA 1
ATOM 778 C C . ARG A 1 112 ? 3.951 -3.819 3.221 1.00 95.81 112 ARG A C 1
ATOM 780 O O . ARG A 1 112 ? 3.844 -4.809 2.501 1.00 95.81 112 ARG A O 1
ATOM 787 N N . ALA A 1 113 ? 3.764 -3.864 4.542 1.00 97.69 113 ALA A N 1
ATOM 788 C CA . ALA A 1 113 ? 3.412 -5.093 5.254 1.00 97.69 113 ALA A CA 1
ATOM 789 C C . ALA A 1 113 ? 2.050 -5.637 4.791 1.00 97.69 113 ALA A C 1
ATOM 791 O O . ALA A 1 113 ? 1.938 -6.816 4.456 1.00 97.69 113 ALA A O 1
ATOM 792 N N . LEU A 1 114 ? 1.045 -4.758 4.697 1.00 98.06 114 LEU A N 1
ATOM 793 C CA . LEU A 1 114 ? -0.284 -5.084 4.180 1.00 98.06 114 LEU A CA 1
ATOM 794 C C . LEU A 1 114 ? -0.228 -5.551 2.729 1.00 98.06 114 LEU A C 1
ATOM 796 O O . LEU A 1 114 ? -0.827 -6.571 2.411 1.00 98.06 114 LEU A O 1
ATOM 800 N N . GLY A 1 115 ? 0.501 -4.853 1.854 1.00 97.19 115 GLY A N 1
ATOM 801 C CA . GLY A 1 115 ? 0.622 -5.260 0.455 1.00 97.19 115 GLY A CA 1
ATOM 802 C C . GLY A 1 115 ? 1.199 -6.667 0.302 1.00 97.19 115 GLY A C 1
ATOM 803 O O . GLY A 1 115 ? 0.633 -7.477 -0.428 1.00 97.19 115 GLY A O 1
ATOM 804 N N . GLY A 1 116 ? 2.260 -6.988 1.050 1.00 96.81 116 GLY A N 1
ATOM 805 C CA . GLY A 1 116 ? 2.834 -8.335 1.080 1.00 96.81 116 GLY A CA 1
ATOM 806 C C . GLY A 1 116 ? 1.863 -9.393 1.613 1.00 96.81 116 GLY A C 1
ATOM 807 O O . GLY A 1 116 ? 1.675 -10.420 0.965 1.00 96.81 116 GLY A O 1
ATOM 808 N N . ALA A 1 117 ? 1.214 -9.129 2.753 1.00 97.31 117 ALA A N 1
ATOM 809 C CA . ALA A 1 117 ? 0.275 -10.070 3.368 1.00 97.31 117 ALA A CA 1
ATOM 810 C C . ALA A 1 117 ? -0.950 -10.321 2.481 1.00 97.31 117 ALA A C 1
ATOM 812 O O . ALA A 1 117 ? -1.346 -11.463 2.257 1.00 97.31 117 ALA A O 1
ATOM 813 N N . VAL A 1 118 ? -1.526 -9.262 1.912 1.00 97.38 118 VAL A N 1
ATOM 814 C CA . VAL A 1 118 ? -2.689 -9.364 1.025 1.00 97.38 118 VAL A CA 1
ATOM 815 C C . VAL A 1 118 ? -2.330 -10.109 -0.257 1.00 97.38 118 VAL A C 1
ATOM 817 O O . VAL A 1 118 ? -3.065 -11.008 -0.662 1.00 97.38 118 VAL A O 1
ATOM 820 N N . ALA A 1 119 ? -1.187 -9.797 -0.872 1.00 96.19 119 ALA A N 1
ATOM 821 C CA . ALA A 1 119 ? -0.738 -10.476 -2.085 1.00 96.19 119 ALA A CA 1
ATOM 822 C C . ALA A 1 119 ? -0.402 -11.961 -1.872 1.00 96.19 119 ALA A C 1
ATOM 824 O O . ALA A 1 119 ? -0.377 -12.712 -2.843 1.00 96.19 119 ALA A O 1
ATOM 825 N N . ALA A 1 120 ? -0.150 -12.400 -0.638 1.00 94.94 120 ALA A N 1
ATOM 826 C CA . ALA A 1 120 ? 0.176 -13.789 -0.331 1.00 94.94 120 ALA A CA 1
ATOM 827 C C . ALA A 1 120 ? -1.021 -14.592 0.197 1.00 94.94 120 ALA A C 1
ATOM 829 O O . ALA A 1 120 ? -1.234 -15.728 -0.239 1.00 94.94 120 ALA A O 1
ATOM 830 N N . GLU A 1 121 ? -1.837 -14.002 1.071 1.00 93.31 121 GLU A N 1
ATOM 831 C CA . GLU A 1 121 ? -2.774 -14.741 1.930 1.00 93.31 121 GLU A CA 1
ATOM 832 C C . GLU A 1 121 ? -4.235 -14.300 1.788 1.00 93.31 121 GLU A C 1
ATOM 834 O O . GLU A 1 121 ? -5.132 -15.083 2.106 1.00 93.31 121 GLU A O 1
ATOM 839 N N . ALA A 1 122 ? -4.507 -13.081 1.302 1.00 92.81 122 ALA A N 1
ATOM 840 C CA . ALA A 1 122 ? -5.880 -12.592 1.261 1.00 92.81 122 ALA A CA 1
ATOM 841 C C . ALA A 1 122 ? -6.742 -13.352 0.248 1.00 92.81 122 ALA A C 1
ATOM 843 O O . ALA A 1 122 ? -6.288 -13.731 -0.839 1.00 92.81 122 ALA A O 1
ATOM 844 N N . GLN A 1 123 ? -8.009 -13.521 0.617 1.00 94.00 123 GLN A N 1
ATOM 845 C CA . GLN A 1 123 ? -9.042 -14.119 -0.214 1.00 94.00 123 GLN A CA 1
ATOM 846 C C . GLN A 1 123 ? -10.394 -13.486 0.122 1.00 94.00 123 GLN A C 1
ATOM 848 O O . GLN A 1 123 ? -11.089 -13.919 1.047 1.00 94.00 123 GLN A O 1
ATOM 853 N N . LEU A 1 124 ? -10.739 -12.445 -0.630 1.00 94.75 124 LEU A N 1
ATOM 854 C CA . LEU A 1 124 ? -12.026 -11.762 -0.549 1.00 94.75 124 LEU A CA 1
ATOM 855 C C . LEU A 1 124 ? -12.995 -12.351 -1.576 1.00 94.75 124 LEU A C 1
ATOM 857 O O . LEU A 1 124 ? -12.586 -12.825 -2.639 1.00 94.75 124 LEU A O 1
ATOM 861 N N . ASP A 1 125 ? -14.288 -12.298 -1.264 1.00 94.19 125 ASP A N 1
ATOM 862 C CA . ASP A 1 125 ? -15.320 -12.725 -2.202 1.00 94.19 125 ASP A CA 1
ATOM 863 C C . ASP A 1 125 ? -15.356 -11.789 -3.428 1.00 94.19 125 ASP A C 1
ATOM 865 O O . ASP A 1 125 ? -15.206 -10.570 -3.274 1.00 94.19 125 ASP A O 1
ATOM 869 N N . PRO A 1 126 ? -15.555 -12.325 -4.648 1.00 93.06 126 PRO A N 1
ATOM 870 C CA . PRO A 1 126 ? -15.667 -11.511 -5.852 1.00 93.06 126 PRO A CA 1
ATOM 871 C C . PRO A 1 126 ? -16.824 -10.517 -5.771 1.00 93.06 126 PRO A C 1
ATOM 873 O O . PRO A 1 126 ? -17.959 -10.897 -5.475 1.00 93.06 126 PRO A O 1
ATOM 876 N N . ILE A 1 127 ? -16.545 -9.259 -6.103 1.00 92.25 127 ILE A N 1
ATOM 877 C CA . ILE A 1 127 ? -17.527 -8.180 -6.138 1.00 92.25 127 ILE A CA 1
ATOM 878 C C . ILE A 1 127 ? -17.568 -7.619 -7.564 1.00 92.25 127 ILE A C 1
ATOM 880 O O . ILE A 1 127 ? -16.612 -6.967 -7.996 1.00 92.25 127 ILE A O 1
ATOM 884 N N . PRO A 1 128 ? -18.647 -7.896 -8.325 1.00 89.94 128 PRO A N 1
ATOM 885 C CA . PRO A 1 128 ? -18.813 -7.357 -9.668 1.00 89.94 128 PRO A CA 1
ATOM 886 C C . PRO A 1 128 ? -18.691 -5.832 -9.673 1.00 89.94 128 PRO A C 1
ATOM 888 O O . PRO A 1 128 ? -19.326 -5.156 -8.869 1.00 89.94 128 PRO A O 1
ATOM 891 N N . GLY A 1 129 ? -17.873 -5.298 -10.578 1.00 89.88 129 GLY A N 1
ATOM 892 C CA . GLY A 1 129 ? -17.672 -3.855 -10.731 1.00 89.88 129 GLY A CA 1
ATOM 893 C C . GLY A 1 129 ? -16.662 -3.241 -9.758 1.00 89.88 129 GLY A C 1
ATOM 894 O O . GLY A 1 129 ? -16.374 -2.048 -9.862 1.00 89.88 129 GLY A O 1
ATOM 895 N N . ARG A 1 130 ? -16.066 -4.019 -8.837 1.00 95.56 130 ARG A N 1
ATOM 896 C CA . ARG A 1 130 ? -14.927 -3.525 -8.055 1.00 95.56 130 ARG A CA 1
ATOM 897 C C . ARG A 1 130 ? -13.696 -3.397 -8.948 1.00 95.56 130 ARG A C 1
ATOM 899 O O . ARG A 1 130 ? -13.280 -4.355 -9.604 1.00 95.56 130 ARG A O 1
ATOM 906 N N . VAL A 1 131 ? -13.070 -2.227 -8.875 1.00 97.00 131 VAL A N 1
ATOM 907 C CA . VAL A 1 131 ? -11.890 -1.866 -9.662 1.00 97.00 131 VAL A CA 1
ATOM 908 C C . VAL A 1 131 ? -10.641 -1.848 -8.778 1.00 97.00 131 VAL A C 1
ATOM 910 O O . VAL A 1 131 ? -10.620 -1.198 -7.731 1.00 97.00 131 VAL A O 1
ATOM 913 N N . LEU A 1 132 ? -9.575 -2.520 -9.217 1.00 97.69 132 LEU A N 1
ATOM 914 C CA . LEU A 1 132 ? -8.216 -2.274 -8.738 1.00 97.69 132 LEU A CA 1
ATOM 915 C C . LEU A 1 132 ? -7.587 -1.158 -9.584 1.00 97.69 132 LEU A C 1
ATOM 917 O O . LEU A 1 132 ? -7.616 -1.217 -10.810 1.00 97.69 132 LEU A O 1
ATOM 921 N N . ILE A 1 133 ? -7.001 -0.145 -8.955 1.00 97.25 133 ILE A N 1
ATOM 922 C CA . ILE A 1 133 ? -6.461 1.037 -9.632 1.00 97.25 133 ILE A CA 1
ATOM 923 C C . ILE A 1 133 ? -4.947 1.086 -9.465 1.00 97.25 133 ILE A C 1
ATOM 925 O O . ILE A 1 133 ? -4.434 1.233 -8.355 1.00 97.25 133 ILE A O 1
ATOM 929 N N . ALA A 1 134 ? -4.225 1.030 -10.580 1.00 95.62 134 ALA A N 1
ATOM 930 C CA . ALA A 1 134 ? -2.777 1.174 -10.600 1.00 95.62 134 ALA A CA 1
ATOM 931 C C . ALA A 1 134 ? -2.362 2.645 -10.421 1.00 95.62 134 ALA A C 1
ATOM 933 O O . ALA A 1 134 ? -2.642 3.498 -11.271 1.00 95.62 134 ALA A O 1
ATOM 934 N N . MET A 1 135 ? -1.634 2.928 -9.344 1.00 94.88 135 MET A N 1
ATOM 935 C CA . MET A 1 135 ? -1.195 4.264 -8.949 1.00 94.88 135 MET A CA 1
ATOM 936 C C . MET A 1 135 ? 0.327 4.411 -9.034 1.00 94.88 135 MET A C 1
ATOM 938 O O . MET A 1 135 ? 1.078 3.531 -8.621 1.00 94.88 135 MET A O 1
ATOM 942 N N . SER A 1 136 ? 0.795 5.542 -9.574 1.00 88.88 136 SER A N 1
ATOM 943 C CA . SER A 1 136 ? 2.231 5.851 -9.720 1.00 88.88 136 SER A CA 1
ATOM 944 C C . SER A 1 136 ? 2.648 7.181 -9.085 1.00 88.88 136 SER A C 1
ATOM 946 O O . SER A 1 136 ? 3.803 7.584 -9.189 1.00 88.88 136 SER A O 1
ATOM 948 N N . GLY A 1 137 ? 1.710 7.902 -8.462 1.00 83.69 137 GLY A N 1
ATOM 949 C CA . GLY A 1 137 ? 1.950 9.241 -7.910 1.00 83.69 137 GLY A CA 1
ATOM 950 C C . GLY A 1 137 ? 2.035 10.349 -8.971 1.00 83.69 137 GLY A C 1
ATOM 951 O O . GLY A 1 137 ? 2.411 11.476 -8.640 1.00 83.69 137 GLY A O 1
ATOM 952 N N . GLY A 1 138 ? 1.700 10.031 -10.229 1.00 87.88 138 GLY A N 1
ATOM 953 C CA . GLY A 1 138 ? 1.576 10.969 -11.349 1.00 87.88 138 GLY A CA 1
ATOM 954 C C . GLY A 1 138 ? 0.121 11.306 -11.701 1.00 87.88 138 GLY A C 1
ATOM 955 O O . GLY A 1 138 ? -0.813 10.615 -11.282 1.00 87.88 138 GLY A O 1
ATOM 956 N N . VAL A 1 139 ? -0.056 12.356 -12.512 1.00 90.88 139 VAL A N 1
ATOM 957 C CA . VAL A 1 139 ? -1.365 12.945 -12.862 1.00 90.88 139 VAL A CA 1
ATOM 958 C C . VAL A 1 139 ? -2.299 11.943 -13.538 1.00 90.88 139 VAL A C 1
ATOM 960 O O . VAL A 1 139 ? -3.454 11.837 -13.146 1.00 90.88 139 VAL A O 1
ATOM 963 N N . ASP A 1 140 ? -1.806 11.160 -14.493 1.00 91.75 140 ASP A N 1
ATOM 964 C CA . ASP A 1 140 ? -2.641 10.223 -15.251 1.00 91.75 140 ASP A CA 1
ATOM 965 C C . ASP A 1 140 ? -3.318 9.187 -14.346 1.00 91.75 140 ASP A C 1
ATOM 967 O O . ASP A 1 140 ? -4.525 8.959 -14.419 1.00 91.75 140 ASP A O 1
ATOM 971 N N . SER A 1 141 ? -2.550 8.603 -13.421 1.00 92.69 141 SER A N 1
ATOM 972 C CA . SER A 1 141 ? -3.095 7.659 -12.442 1.00 92.69 141 SER A CA 1
ATOM 973 C C . SER A 1 141 ? -4.048 8.329 -11.448 1.00 92.69 141 SER A C 1
ATOM 975 O O . SER A 1 141 ? -5.018 7.709 -11.025 1.00 92.69 141 SER A O 1
ATOM 977 N N . ALA A 1 142 ? -3.816 9.601 -11.106 1.00 93.88 142 ALA A N 1
ATOM 978 C CA . ALA A 1 142 ? -4.701 10.374 -10.240 1.00 93.88 142 ALA A CA 1
ATOM 979 C C . ALA A 1 142 ? -6.055 10.661 -10.904 1.00 93.88 142 ALA A C 1
ATOM 981 O O . ALA A 1 142 ? -7.093 10.538 -10.256 1.00 93.88 142 ALA A O 1
ATOM 982 N N . VAL A 1 143 ? -6.055 10.994 -12.198 1.00 94.38 143 VAL A N 1
ATOM 983 C CA . VAL A 1 143 ? -7.288 11.177 -12.977 1.00 94.38 143 VAL A CA 1
ATOM 984 C C . VAL A 1 143 ? -8.052 9.859 -13.069 1.00 94.38 143 VAL A C 1
ATOM 986 O O . VAL A 1 143 ? -9.250 9.843 -12.799 1.00 94.38 143 VAL A O 1
ATOM 989 N N . ALA A 1 144 ? -7.370 8.747 -13.365 1.00 94.12 144 ALA A N 1
ATOM 990 C CA . ALA A 1 144 ? -8.000 7.427 -13.369 1.00 94.12 144 ALA A CA 1
ATOM 991 C C . ALA A 1 144 ? -8.622 7.083 -12.004 1.00 94.12 144 ALA A C 1
ATOM 993 O O . ALA A 1 144 ? -9.775 6.658 -11.954 1.00 94.12 144 ALA A O 1
ATOM 994 N N . ALA A 1 145 ? -7.902 7.336 -10.904 1.00 95.50 145 ALA A N 1
ATOM 995 C CA . ALA A 1 145 ? -8.407 7.129 -9.549 1.00 95.50 145 ALA A CA 1
ATOM 996 C C . ALA A 1 145 ? -9.667 7.953 -9.262 1.00 95.50 145 ALA A C 1
ATOM 998 O O . ALA A 1 145 ? -10.651 7.417 -8.759 1.00 95.50 145 ALA A O 1
ATOM 999 N N . HIS A 1 146 ? -9.658 9.234 -9.632 1.00 95.19 146 HIS A N 1
ATOM 1000 C CA . HIS A 1 146 ? -10.798 10.123 -9.438 1.00 95.19 146 HIS A CA 1
ATOM 1001 C C . HIS A 1 146 ? -12.028 9.687 -10.247 1.00 95.19 146 HIS A C 1
ATOM 1003 O O . HIS A 1 146 ? -13.133 9.658 -9.711 1.00 95.19 146 HIS A O 1
ATOM 1009 N N . LEU A 1 147 ? -11.840 9.313 -11.518 1.00 94.50 147 LEU A N 1
ATOM 1010 C CA . LEU A 1 147 ? -12.932 8.858 -12.382 1.00 94.50 147 LEU A CA 1
ATOM 1011 C C . LEU A 1 147 ? -13.545 7.543 -11.887 1.00 94.50 147 LEU A C 1
ATOM 1013 O O . LEU A 1 147 ? -14.766 7.431 -11.845 1.00 94.50 147 LEU A O 1
ATOM 1017 N N . CYS A 1 148 ? -12.720 6.577 -11.469 1.00 94.81 148 CYS A N 1
ATOM 1018 C CA . CYS A 1 148 ? -13.221 5.318 -10.911 1.00 94.81 148 CYS A CA 1
ATOM 1019 C C . CYS A 1 148 ? -13.950 5.559 -9.583 1.00 94.81 148 CYS A C 1
ATOM 1021 O O . CYS A 1 148 ? -15.061 5.083 -9.401 1.00 94.81 148 CYS A O 1
ATOM 1023 N N . ALA A 1 149 ? -13.382 6.366 -8.680 1.00 94.69 149 ALA A N 1
ATOM 1024 C CA . ALA A 1 149 ? -14.028 6.687 -7.406 1.00 94.69 149 ALA A CA 1
ATOM 1025 C C . ALA A 1 149 ? -15.393 7.380 -7.580 1.00 94.69 149 ALA A C 1
ATOM 1027 O O . ALA A 1 149 ? -16.273 7.207 -6.745 1.00 94.69 149 ALA A O 1
ATOM 1028 N N . ALA A 1 150 ? -15.574 8.159 -8.651 1.00 93.44 150 ALA A N 1
ATOM 1029 C CA . ALA A 1 150 ? -16.837 8.830 -8.950 1.00 93.44 150 ALA A CA 1
ATOM 1030 C C . ALA A 1 150 ? -17.851 7.949 -9.704 1.00 93.44 150 ALA A C 1
ATOM 1032 O O . ALA A 1 150 ? -19.043 8.251 -9.672 1.00 93.44 150 ALA A O 1
ATOM 1033 N N . GLY A 1 151 ? -17.384 6.929 -10.430 1.00 90.06 151 GLY A N 1
ATOM 1034 C CA . GLY A 1 151 ? -18.201 6.142 -11.358 1.00 90.06 151 GLY A CA 1
ATOM 1035 C C . GLY A 1 151 ? -18.458 4.691 -10.952 1.00 90.06 151 GLY A C 1
ATOM 1036 O O . GLY A 1 151 ? -19.300 4.051 -11.575 1.00 90.06 151 GLY A O 1
ATOM 1037 N N . SER A 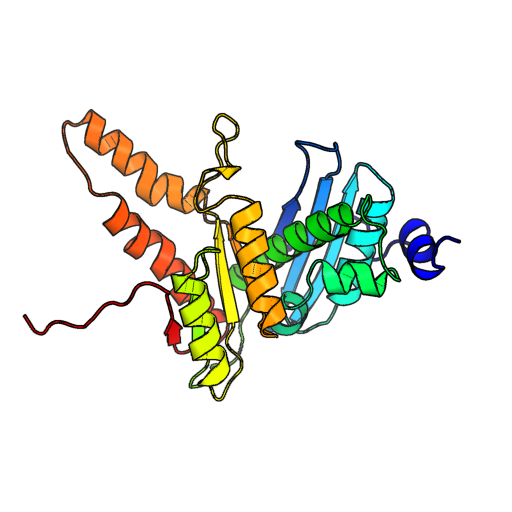1 152 ? -17.745 4.158 -9.959 1.00 88.69 152 SER A N 1
ATOM 1038 C CA . SER A 1 152 ? -17.927 2.785 -9.483 1.00 88.69 152 SER A CA 1
ATOM 1039 C C . SER A 1 152 ? -19.028 2.700 -8.422 1.00 88.69 152 SER A C 1
ATOM 1041 O O . SER A 1 152 ? -19.046 3.488 -7.479 1.00 88.69 152 SER A O 1
ATOM 1043 N N . ASP A 1 153 ? -19.903 1.699 -8.544 1.00 88.25 153 ASP A N 1
ATOM 1044 C CA . ASP A 1 153 ? -20.908 1.373 -7.518 1.00 88.25 153 ASP A CA 1
ATOM 1045 C C . ASP A 1 153 ? -20.259 0.821 -6.235 1.00 88.25 153 ASP A C 1
ATOM 1047 O O . ASP A 1 153 ? -20.779 0.983 -5.132 1.00 88.25 153 ASP A O 1
ATOM 1051 N N . GLU A 1 154 ? -19.096 0.187 -6.387 1.00 91.06 154 GLU A N 1
ATOM 1052 C CA . GLU A 1 154 ? -18.314 -0.426 -5.319 1.00 91.06 154 GLU A CA 1
ATOM 1053 C C . GLU A 1 154 ? -16.998 0.331 -5.106 1.00 91.06 154 GLU A C 1
ATOM 1055 O O . GLU A 1 154 ? -16.343 0.685 -6.092 1.00 91.06 154 GLU A O 1
ATOM 1060 N N . PRO A 1 155 ? -16.554 0.555 -3.851 1.00 92.19 155 PRO A N 1
ATOM 1061 C CA . PRO A 1 155 ? -15.334 1.306 -3.576 1.00 92.19 155 PRO A CA 1
ATOM 1062 C C . PRO A 1 155 ? -14.114 0.672 -4.259 1.00 92.19 155 PRO A C 1
ATOM 1064 O O . PRO A 1 155 ? -13.787 -0.489 -3.972 1.00 92.19 155 PRO A O 1
ATOM 1067 N N . PRO A 1 156 ? -13.408 1.412 -5.132 1.00 96.81 156 PRO A N 1
ATOM 1068 C CA . PRO A 1 156 ? -12.180 0.914 -5.726 1.00 96.81 156 PRO A CA 1
ATOM 1069 C C . PRO A 1 156 ? -11.070 0.702 -4.693 1.00 96.81 156 PRO A C 1
ATOM 1071 O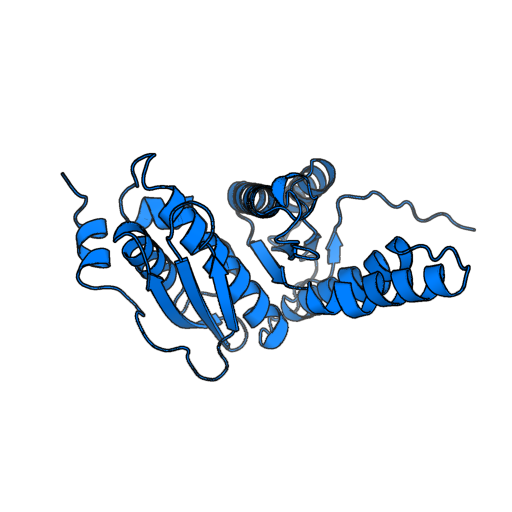 O . PRO A 1 156 ? -11.043 1.326 -3.628 1.00 96.81 156 PRO A O 1
ATOM 1074 N N . VAL A 1 157 ? -10.098 -0.136 -5.047 1.00 97.94 157 VAL A N 1
ATOM 1075 C CA . VAL A 1 157 ? -8.868 -0.326 -4.268 1.00 97.94 157 VAL A CA 1
ATOM 1076 C C . VAL A 1 157 ? -7.692 0.202 -5.076 1.00 97.94 157 VAL A C 1
ATOM 1078 O O . VAL A 1 157 ? -7.554 -0.113 -6.252 1.00 97.94 157 VAL A O 1
ATOM 1081 N N . ALA A 1 158 ? -6.834 1.007 -4.466 1.00 98.00 158 ALA A N 1
ATOM 1082 C CA . ALA A 1 158 ? -5.638 1.544 -5.097 1.00 98.00 158 ALA A CA 1
ATOM 1083 C C . ALA A 1 158 ? -4.411 0.676 -4.778 1.00 98.00 158 ALA A C 1
ATOM 1085 O O . ALA A 1 158 ? -4.255 0.180 -3.662 1.00 98.00 158 ALA A O 1
ATOM 1086 N N . VAL A 1 159 ? -3.499 0.532 -5.739 1.00 97.62 159 VAL A N 1
ATOM 1087 C CA . VAL A 1 159 ? -2.217 -0.155 -5.540 1.00 97.62 159 VAL A CA 1
ATOM 1088 C C . VAL A 1 159 ? -1.065 0.626 -6.159 1.00 97.62 159 VAL A C 1
ATOM 1090 O O . VAL A 1 159 ? -1.161 1.097 -7.291 1.00 97.62 159 VAL A O 1
ATOM 1093 N N . THR A 1 160 ? 0.051 0.724 -5.440 1.00 95.94 160 THR A N 1
ATOM 1094 C CA . THR A 1 160 ? 1.331 1.217 -5.966 1.00 95.94 160 THR A CA 1
ATOM 1095 C C . THR A 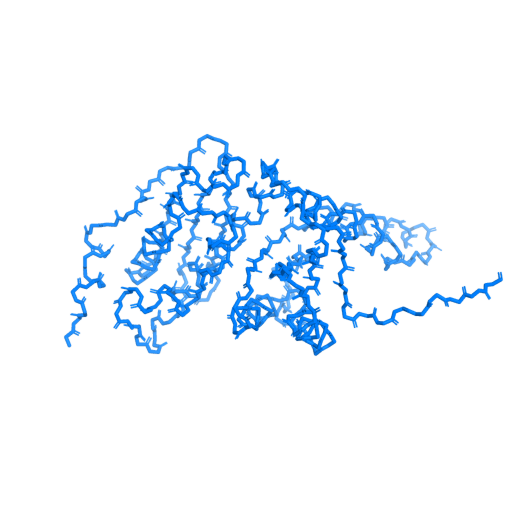1 160 ? 2.353 0.085 -6.003 1.00 95.94 160 THR A C 1
ATOM 1097 O O . THR A 1 160 ? 2.438 -0.711 -5.072 1.00 95.94 160 THR A O 1
ATOM 1100 N N . LEU A 1 161 ? 3.148 0.017 -7.073 1.00 93.88 161 LEU A N 1
ATOM 1101 C CA . LEU A 1 161 ? 4.210 -0.980 -7.234 1.00 93.88 161 LEU A CA 1
ATOM 1102 C C . LEU A 1 161 ? 5.581 -0.343 -6.974 1.00 93.88 161 LEU A C 1
ATOM 1104 O O . LEU A 1 161 ? 5.952 0.631 -7.636 1.00 93.88 161 LEU A O 1
ATOM 1108 N N . GLU A 1 162 ? 6.357 -0.917 -6.062 1.00 90.44 162 GLU A N 1
ATOM 1109 C CA . GLU A 1 162 ? 7.772 -0.596 -5.876 1.00 90.44 162 GLU A CA 1
ATOM 1110 C C . GLU A 1 162 ? 8.613 -1.530 -6.753 1.00 90.44 162 GLU A C 1
ATOM 1112 O O . GLU A 1 162 ? 8.744 -2.719 -6.475 1.00 90.44 162 GLU A O 1
ATOM 1117 N N . LEU A 1 163 ? 9.165 -0.998 -7.847 1.00 87.62 163 LEU A N 1
ATOM 1118 C CA . LEU A 1 163 ? 9.920 -1.788 -8.832 1.00 87.62 163 LEU A CA 1
ATOM 1119 C C . LEU A 1 163 ? 11.433 -1.646 -8.676 1.00 87.62 163 LEU A C 1
ATOM 1121 O O . LEU A 1 163 ? 12.185 -2.559 -9.001 1.00 87.62 163 LEU A O 1
ATOM 1125 N N . TRP A 1 164 ? 11.901 -0.493 -8.202 1.00 78.62 164 TRP A N 1
ATOM 1126 C CA . TRP A 1 164 ? 13.326 -0.204 -8.128 1.00 78.62 164 TRP A CA 1
ATOM 1127 C C . TRP A 1 164 ? 13.631 0.781 -7.007 1.00 78.62 164 TRP A C 1
ATOM 1129 O O . TRP A 1 164 ? 12.937 1.782 -6.842 1.00 78.62 164 TRP A O 1
ATOM 1139 N N . ARG A 1 165 ? 14.706 0.507 -6.268 1.00 67.88 165 ARG A N 1
ATOM 1140 C CA . ARG A 1 165 ? 15.344 1.438 -5.339 1.00 67.88 165 ARG A CA 1
ATOM 1141 C C . ARG A 1 165 ? 16.840 1.162 -5.410 1.00 67.88 165 ARG A C 1
ATOM 1143 O O . ARG A 1 165 ? 17.266 0.073 -5.043 1.00 67.88 165 ARG A O 1
ATOM 1150 N N . ASP A 1 166 ? 17.602 2.119 -5.920 1.00 63.03 166 ASP A N 1
ATOM 1151 C CA . ASP A 1 166 ? 19.061 2.061 -5.889 1.00 63.03 166 ASP A CA 1
ATOM 1152 C C . ASP A 1 166 ? 19.548 2.929 -4.734 1.00 63.03 166 ASP A C 1
ATOM 1154 O O . ASP A 1 166 ? 19.126 4.076 -4.609 1.00 63.03 166 ASP A O 1
ATOM 1158 N N . GLU A 1 167 ? 20.409 2.378 -3.887 1.00 57.84 167 GLU A N 1
ATOM 1159 C CA . GLU A 1 167 ? 21.039 3.108 -2.784 1.00 57.84 167 GLU A CA 1
ATOM 1160 C C . GLU A 1 167 ? 22.132 4.069 -3.285 1.00 57.84 167 GLU A C 1
ATOM 1162 O O . GLU A 1 167 ? 22.520 4.988 -2.568 1.00 57.84 167 GLU A O 1
ATOM 1167 N N . GLN A 1 168 ? 22.624 3.865 -4.513 1.00 56.38 168 GLN A N 1
ATOM 1168 C CA . GLN A 1 168 ? 23.718 4.623 -5.130 1.00 56.38 168 GLN A CA 1
ATOM 1169 C C . GLN A 1 168 ? 23.234 5.717 -6.090 1.00 56.38 168 GLN A C 1
ATOM 1171 O O . GLN A 1 168 ? 24.045 6.508 -6.572 1.00 56.38 168 GLN A O 1
ATOM 1176 N N . ASN A 1 169 ? 21.933 5.767 -6.384 1.00 56.59 169 ASN A N 1
ATOM 1177 C CA . ASN A 1 169 ? 21.335 6.784 -7.245 1.00 56.59 169 ASN A CA 1
ATOM 1178 C C . ASN A 1 169 ? 20.367 7.662 -6.442 1.00 56.59 169 ASN A C 1
ATOM 1180 O O . ASN A 1 169 ? 19.887 7.254 -5.385 1.00 56.59 169 ASN A O 1
ATOM 1184 N N . ASP A 1 170 ? 20.050 8.852 -6.955 1.00 54.78 170 ASP A N 1
ATOM 1185 C CA . ASP A 1 170 ? 19.017 9.706 -6.370 1.00 54.78 170 ASP A CA 1
ATOM 1186 C C . ASP A 1 170 ? 17.640 9.051 -6.558 1.00 54.78 170 ASP A C 1
ATOM 1188 O O . ASP A 1 170 ? 16.934 9.258 -7.551 1.00 54.78 170 ASP A O 1
ATOM 1192 N N . ALA A 1 171 ? 17.282 8.191 -5.604 1.00 58.44 171 ALA A N 1
ATOM 1193 C CA . ALA A 1 171 ? 16.044 7.429 -5.603 1.00 58.44 171 ALA A CA 1
ATOM 1194 C C . ALA A 1 171 ? 14.802 8.337 -5.667 1.00 58.44 171 ALA A C 1
ATOM 1196 O O . ALA A 1 171 ? 13.757 7.877 -6.136 1.00 58.44 171 ALA A O 1
ATOM 1197 N N . GLU A 1 172 ? 14.916 9.615 -5.274 1.00 60.53 172 GLU A N 1
ATOM 1198 C CA . GLU A 1 172 ? 13.822 10.589 -5.311 1.00 60.53 172 GLU A CA 1
ATOM 1199 C C . GLU A 1 172 ? 13.475 11.082 -6.720 1.00 60.53 172 GLU A C 1
ATOM 1201 O O . GLU A 1 172 ? 12.317 11.419 -6.976 1.00 60.53 172 GLU A O 1
ATOM 1206 N N . GLY A 1 173 ? 14.420 11.033 -7.663 1.00 49.25 173 GLY A N 1
ATOM 1207 C CA . GLY A 1 173 ? 14.171 11.345 -9.075 1.00 49.25 173 GLY A CA 1
ATOM 1208 C C . GLY A 1 173 ? 13.469 10.225 -9.854 1.00 49.25 173 GLY A C 1
ATOM 1209 O O . GLY A 1 173 ? 13.063 10.422 -11.001 1.00 49.25 173 GLY A O 1
ATOM 1210 N N . SER A 1 174 ? 13.327 9.036 -9.261 1.00 58.22 174 SER A N 1
ATOM 1211 C CA . SER A 1 174 ? 12.707 7.884 -9.918 1.00 58.22 174 SER A CA 1
ATOM 1212 C C . SER A 1 174 ? 11.178 7.900 -9.798 1.00 58.22 174 SER A C 1
ATOM 1214 O O . SER A 1 174 ? 10.611 8.358 -8.809 1.00 58.22 174 SER A O 1
ATOM 1216 N N . CYS A 1 175 ? 10.481 7.327 -10.785 1.00 54.62 175 CYS A N 1
ATOM 1217 C CA . CYS A 1 175 ? 9.018 7.177 -10.743 1.00 54.62 175 CYS A CA 1
ATOM 1218 C C . CYS A 1 175 ? 8.532 6.292 -9.569 1.00 54.62 175 CYS A C 1
ATOM 1220 O O . CYS A 1 175 ? 7.351 6.319 -9.237 1.00 54.62 175 CYS A O 1
ATOM 1222 N N . CYS A 1 176 ? 9.430 5.523 -8.940 1.00 60.38 176 CYS A N 1
ATOM 1223 C CA . CYS A 1 176 ? 9.161 4.674 -7.775 1.00 60.38 176 CYS A CA 1
ATOM 1224 C C . CYS A 1 176 ? 9.764 5.244 -6.476 1.00 60.38 176 CYS A C 1
ATOM 1226 O O . CYS A 1 176 ? 10.057 4.484 -5.552 1.00 60.38 176 CYS A O 1
ATOM 1228 N N . SER A 1 177 ? 9.987 6.560 -6.397 1.00 75.25 177 SER A N 1
ATOM 1229 C CA . SER A 1 177 ? 10.533 7.191 -5.194 1.00 75.25 177 SER A CA 1
ATOM 1230 C C . SER A 1 177 ? 9.629 7.025 -3.972 1.00 75.25 177 SER A C 1
ATOM 1232 O O . SER A 1 177 ? 8.417 6.825 -4.097 1.00 75.25 177 SER A O 1
ATOM 1234 N N . ALA A 1 178 ? 10.200 7.162 -2.769 1.00 77.62 178 ALA A N 1
ATOM 1235 C CA . ALA A 1 178 ? 9.406 7.140 -1.540 1.00 77.62 178 ALA A CA 1
ATOM 1236 C C . ALA A 1 178 ? 8.338 8.244 -1.566 1.00 77.62 178 ALA A C 1
ATOM 1238 O O . ALA A 1 178 ? 7.174 7.990 -1.254 1.00 77.62 178 ALA A O 1
ATOM 1239 N N . SER A 1 179 ? 8.702 9.435 -2.057 1.00 81.88 179 SER A N 1
ATOM 1240 C CA . SER A 1 179 ? 7.749 10.532 -2.226 1.00 81.88 179 SER A CA 1
ATOM 1241 C C . SER A 1 179 ? 6.651 10.228 -3.253 1.00 81.88 179 SER A C 1
ATOM 1243 O O . SER A 1 179 ? 5.513 10.654 -3.059 1.00 81.88 179 SER A O 1
ATOM 1245 N N . ALA A 1 180 ? 6.933 9.486 -4.331 1.00 86.06 180 ALA A N 1
ATOM 1246 C CA . ALA A 1 180 ? 5.912 9.073 -5.297 1.00 86.06 180 ALA A CA 1
ATOM 1247 C C . ALA A 1 180 ? 4.905 8.091 -4.683 1.00 86.06 180 ALA A C 1
ATOM 1249 O O . ALA A 1 180 ? 3.696 8.273 -4.858 1.00 86.06 180 ALA A O 1
ATOM 1250 N N . VAL A 1 181 ? 5.383 7.104 -3.915 1.00 89.38 181 VAL A N 1
ATOM 1251 C CA . VAL A 1 181 ? 4.516 6.163 -3.184 1.00 89.38 181 VAL A CA 1
ATOM 1252 C C . VAL A 1 181 ? 3.665 6.905 -2.153 1.00 89.38 181 VAL A C 1
ATOM 1254 O O . VAL A 1 181 ? 2.449 6.707 -2.112 1.00 89.38 181 VAL A O 1
ATOM 1257 N N . GLN A 1 182 ? 4.265 7.821 -1.387 1.00 89.44 182 GLN A N 1
ATOM 1258 C CA . GLN A 1 182 ? 3.546 8.645 -0.416 1.00 89.44 182 GLN A CA 1
ATOM 1259 C C . GLN A 1 182 ? 2.467 9.502 -1.090 1.00 89.44 182 GLN A C 1
ATOM 1261 O O . GLN A 1 182 ? 1.327 9.506 -0.631 1.00 89.44 182 GLN A O 1
ATOM 1266 N N . ARG A 1 183 ? 2.779 10.182 -2.205 1.00 92.25 183 ARG A N 1
ATOM 1267 C CA . ARG A 1 183 ? 1.790 10.976 -2.960 1.00 92.25 183 ARG A CA 1
ATOM 1268 C C . ARG A 1 183 ? 0.631 10.119 -3.463 1.00 92.25 183 ARG A C 1
ATOM 1270 O O . ARG A 1 183 ? -0.517 10.538 -3.339 1.00 92.25 183 ARG A O 1
ATOM 1277 N N . ALA A 1 184 ? 0.921 8.940 -4.014 1.00 94.44 184 ALA A N 1
ATOM 1278 C CA . ALA A 1 184 ? -0.103 8.004 -4.477 1.00 94.44 184 ALA A CA 1
ATOM 1279 C C . ALA A 1 184 ? -1.040 7.585 -3.335 1.00 94.44 184 ALA A C 1
ATOM 1281 O O . ALA A 1 184 ? -2.259 7.681 -3.475 1.00 94.44 184 ALA A O 1
ATOM 1282 N N . ARG A 1 185 ? -0.469 7.195 -2.190 1.00 95.50 185 ARG A N 1
ATOM 1283 C CA . ARG A 1 185 ? -1.233 6.797 -1.006 1.00 95.50 185 ARG A CA 1
ATOM 1284 C C . ARG A 1 185 ? -2.071 7.944 -0.451 1.00 95.50 185 ARG A C 1
ATOM 1286 O O . ARG A 1 185 ? -3.268 7.779 -0.256 1.00 95.50 185 ARG A O 1
ATOM 1293 N N . SER A 1 186 ? -1.475 9.119 -0.247 1.00 94.44 186 SER A N 1
ATOM 1294 C CA . SER A 1 186 ? -2.193 10.291 0.267 1.00 94.44 186 SER A CA 1
ATOM 1295 C C . SER A 1 186 ? -3.345 10.713 -0.644 1.00 94.44 186 SER A C 1
ATOM 1297 O O . SER A 1 186 ? -4.389 11.124 -0.144 1.00 94.44 186 SER A O 1
ATOM 1299 N N . LEU A 1 187 ? -3.187 10.590 -1.966 1.00 96.00 187 LEU A N 1
ATOM 1300 C CA . LEU A 1 187 ? -4.269 10.854 -2.911 1.00 96.00 187 LEU A CA 1
ATOM 1301 C C . LEU A 1 187 ? -5.387 9.814 -2.797 1.00 96.00 187 LEU A C 1
ATOM 1303 O O . LEU A 1 187 ? -6.552 10.197 -2.718 1.00 96.00 187 LEU A O 1
ATOM 1307 N N . ALA A 1 188 ? -5.046 8.524 -2.751 1.00 97.31 188 ALA A N 1
ATOM 1308 C CA . ALA A 1 188 ? -6.023 7.452 -2.575 1.00 97.31 188 ALA A CA 1
ATOM 1309 C C . ALA A 1 188 ? -6.813 7.621 -1.265 1.00 97.31 188 ALA A C 1
ATOM 1311 O O . ALA A 1 188 ? -8.043 7.623 -1.282 1.00 97.31 188 ALA A O 1
ATOM 1312 N N . HIS A 1 189 ? -6.121 7.877 -0.151 1.00 97.19 189 HIS A N 1
ATOM 1313 C CA . HIS A 1 189 ? -6.740 8.147 1.151 1.00 97.19 189 HIS A CA 1
ATOM 1314 C C . HIS A 1 189 ? -7.605 9.413 1.133 1.00 97.19 189 HIS A C 1
ATOM 1316 O O . HIS A 1 189 ? -8.691 9.420 1.705 1.00 97.19 189 HIS A O 1
ATOM 1322 N N . GLY A 1 190 ? -7.187 10.464 0.419 1.00 95.88 190 GLY A N 1
ATOM 1323 C CA . GLY A 1 190 ? -7.992 11.675 0.217 1.00 95.88 190 GLY A CA 1
ATOM 1324 C C . GLY A 1 190 ? -9.297 11.437 -0.554 1.00 95.88 190 GLY A C 1
ATOM 1325 O O . GLY A 1 190 ? -10.255 12.186 -0.373 1.00 95.88 190 GLY A O 1
ATOM 1326 N N . LEU A 1 191 ? -9.352 10.381 -1.370 1.00 95.94 191 LEU A N 1
ATOM 1327 C CA . LEU A 1 191 ? -10.561 9.892 -2.042 1.00 95.94 191 LEU A CA 1
ATOM 1328 C C . LEU A 1 191 ? -11.332 8.849 -1.204 1.00 95.94 191 LEU A C 1
ATOM 1330 O O . LEU A 1 191 ? -12.342 8.329 -1.668 1.00 95.94 191 LEU A O 1
ATOM 1334 N N . GLY A 1 192 ? -10.870 8.521 0.009 1.00 95.75 192 GLY A N 1
ATOM 1335 C CA . GLY A 1 192 ? -11.460 7.488 0.869 1.00 95.75 192 GLY A CA 1
ATOM 1336 C C . GLY A 1 192 ? -11.160 6.047 0.436 1.00 95.75 192 GLY A C 1
ATOM 1337 O O . GLY A 1 192 ? -11.807 5.113 0.916 1.00 95.75 192 GLY A O 1
ATOM 1338 N N . LEU A 1 193 ? -10.200 5.849 -0.472 1.00 97.69 193 LEU A N 1
ATOM 1339 C CA . LEU A 1 193 ? -9.864 4.545 -1.041 1.00 97.69 193 LEU A CA 1
ATOM 1340 C C . LEU A 1 193 ? -8.831 3.810 -0.185 1.00 97.69 193 LEU A C 1
ATOM 1342 O O . LEU A 1 193 ? -7.897 4.412 0.344 1.00 97.69 193 LEU A O 1
ATOM 1346 N N . ALA A 1 194 ? -8.963 2.486 -0.115 1.00 97.94 194 ALA A N 1
ATOM 1347 C CA . ALA A 1 194 ? -7.910 1.613 0.395 1.00 97.94 194 ALA A CA 1
ATOM 1348 C C . ALA A 1 194 ? -6.680 1.689 -0.523 1.00 97.94 194 ALA A C 1
ATOM 1350 O O . ALA A 1 194 ? -6.833 1.716 -1.746 1.00 97.94 194 ALA A O 1
ATOM 1351 N N . HIS A 1 195 ? -5.472 1.695 0.045 1.00 98.06 195 HIS A N 1
ATOM 1352 C CA . HIS A 1 195 ? -4.220 1.730 -0.714 1.00 98.06 195 HIS A CA 1
ATOM 1353 C C . HIS A 1 195 ? -3.239 0.652 -0.244 1.00 98.06 195 HIS A C 1
ATOM 1355 O O . HIS A 1 195 ? -2.977 0.515 0.949 1.00 98.06 195 HIS A O 1
ATOM 1361 N N . LEU A 1 196 ? -2.680 -0.101 -1.193 1.00 97.00 196 LEU A N 1
ATOM 1362 C CA . LEU A 1 196 ? -1.670 -1.133 -0.950 1.00 97.00 196 LEU A CA 1
ATOM 1363 C C . LEU A 1 196 ? -0.365 -0.803 -1.680 1.00 97.00 196 LEU A C 1
ATOM 1365 O O . LEU A 1 196 ? -0.377 -0.265 -2.789 1.00 97.00 196 LEU A O 1
ATOM 1369 N N . THR A 1 197 ? 0.767 -1.205 -1.101 1.00 96.06 197 THR A N 1
ATOM 1370 C CA . THR A 1 197 ? 2.077 -1.124 -1.761 1.00 96.06 197 THR A CA 1
ATOM 1371 C C . THR A 1 197 ? 2.635 -2.522 -1.991 1.00 96.06 197 THR A C 1
ATOM 1373 O O . THR A 1 197 ? 2.938 -3.224 -1.030 1.00 96.06 197 THR A O 1
ATOM 1376 N N . LEU A 1 198 ? 2.816 -2.919 -3.253 1.00 95.06 198 LEU A N 1
ATOM 1377 C CA . LEU A 1 198 ? 3.479 -4.177 -3.600 1.00 95.06 198 LEU A CA 1
ATOM 1378 C C . LEU A 1 198 ? 4.964 -3.949 -3.863 1.00 95.06 198 LEU A C 1
ATOM 1380 O O . LEU A 1 198 ? 5.332 -3.185 -4.755 1.00 95.06 198 LEU A O 1
ATOM 1384 N N . ASP A 1 199 ? 5.809 -4.657 -3.125 1.00 92.25 199 ASP A N 1
ATOM 1385 C CA . ASP A 1 199 ? 7.237 -4.729 -3.407 1.00 92.25 199 ASP A CA 1
ATOM 1386 C C . ASP A 1 199 ? 7.504 -5.797 -4.469 1.00 92.25 199 ASP A C 1
ATOM 1388 O O . ASP A 1 199 ? 7.358 -6.992 -4.221 1.00 92.25 199 ASP A O 1
ATOM 1392 N N . LEU A 1 200 ? 7.885 -5.355 -5.664 1.00 93.44 200 LEU A N 1
ATOM 1393 C CA . LEU A 1 200 ? 8.207 -6.217 -6.798 1.00 93.44 200 LEU A CA 1
ATOM 1394 C C . LEU A 1 200 ? 9.663 -6.028 -7.238 1.00 93.44 200 LEU A C 1
ATOM 1396 O O . LEU A 1 200 ? 10.004 -6.345 -8.379 1.00 93.44 200 LEU A O 1
ATOM 1400 N N . ARG A 1 201 ? 10.537 -5.505 -6.368 1.00 90.81 201 ARG A N 1
ATOM 1401 C CA . ARG A 1 201 ? 11.924 -5.168 -6.733 1.00 90.81 201 ARG A CA 1
ATOM 1402 C C . ARG A 1 201 ? 12.718 -6.375 -7.225 1.00 90.81 201 ARG A C 1
ATOM 1404 O O . ARG A 1 201 ? 13.415 -6.277 -8.235 1.00 90.81 201 ARG A O 1
ATOM 1411 N N . GLU A 1 202 ? 12.590 -7.519 -6.556 1.00 91.44 202 GLU A N 1
ATOM 1412 C CA . GLU A 1 202 ? 13.266 -8.756 -6.972 1.00 91.44 202 GLU A CA 1
ATOM 1413 C C . GLU A 1 202 ? 12.718 -9.283 -8.303 1.00 91.44 202 GLU A C 1
ATOM 1415 O O . GLU A 1 202 ? 13.488 -9.546 -9.230 1.00 91.44 202 GLU A O 1
ATOM 1420 N N . ALA A 1 203 ? 11.390 -9.353 -8.439 1.00 92.88 203 ALA A N 1
ATOM 1421 C CA . ALA A 1 203 ? 10.727 -9.795 -9.665 1.00 92.88 203 ALA A CA 1
ATOM 1422 C C . ALA A 1 203 ? 11.068 -8.889 -10.860 1.00 92.88 203 ALA A C 1
ATOM 1424 O O . ALA A 1 203 ? 11.353 -9.372 -11.956 1.00 92.88 203 ALA A O 1
ATOM 1425 N N . PHE A 1 204 ? 11.110 -7.572 -10.650 1.00 93.00 204 PHE A N 1
ATOM 1426 C CA . PHE A 1 204 ? 11.518 -6.607 -11.665 1.00 93.00 204 PHE A CA 1
ATOM 1427 C C . PHE A 1 204 ? 12.988 -6.783 -12.061 1.00 93.00 204 PHE A C 1
ATOM 1429 O O . PHE A 1 204 ? 13.312 -6.780 -13.254 1.00 93.00 204 PHE A O 1
ATOM 1436 N N . ARG A 1 205 ? 13.887 -6.988 -11.090 1.00 92.25 205 ARG A N 1
ATOM 1437 C CA . ARG A 1 205 ? 15.309 -7.223 -11.369 1.00 92.25 205 ARG A CA 1
ATOM 1438 C C . ARG A 1 205 ? 15.509 -8.471 -12.230 1.00 92.25 205 ARG A C 1
ATOM 1440 O O . ARG A 1 205 ? 16.128 -8.373 -13.289 1.00 92.25 205 ARG A O 1
ATOM 1447 N N . ALA A 1 206 ? 14.937 -9.598 -11.817 1.00 93.12 206 ALA A N 1
ATOM 1448 C CA . ALA A 1 206 ? 15.066 -10.870 -12.522 1.00 93.12 206 ALA A CA 1
ATOM 1449 C C . ALA A 1 206 ? 14.337 -10.872 -13.880 1.00 93.12 206 ALA A C 1
ATOM 1451 O O . ALA A 1 206 ? 14.848 -11.379 -14.877 1.00 93.12 206 ALA A O 1
ATOM 1452 N N . GLY A 1 207 ? 13.138 -10.287 -13.948 1.00 92.50 207 GLY A N 1
ATOM 1453 C CA . GLY A 1 207 ? 12.286 -10.329 -15.141 1.00 92.50 207 GLY A CA 1
ATOM 1454 C C . GLY A 1 207 ? 12.618 -9.280 -16.206 1.00 92.50 207 GLY A C 1
ATOM 1455 O O . GLY A 1 207 ? 12.336 -9.491 -17.393 1.00 92.50 207 GLY A O 1
ATOM 1456 N N . VAL A 1 208 ? 13.215 -8.152 -15.809 1.00 93.50 208 VAL A N 1
ATOM 1457 C CA . VAL A 1 208 ? 13.446 -6.995 -16.690 1.00 93.50 208 VAL A CA 1
ATOM 1458 C C . VAL A 1 208 ? 14.918 -6.620 -16.751 1.00 93.50 208 VAL A C 1
ATOM 1460 O O . VAL A 1 208 ? 15.480 -6.586 -17.845 1.00 93.50 208 VAL A O 1
ATOM 1463 N N . VAL A 1 209 ? 15.547 -6.352 -15.605 1.00 92.00 209 VAL A N 1
ATOM 1464 C CA . VAL A 1 209 ? 16.899 -5.769 -15.561 1.00 92.00 209 VAL A CA 1
ATOM 1465 C C . VAL A 1 209 ? 17.954 -6.767 -16.030 1.00 92.00 209 VAL A C 1
ATOM 1467 O O . VAL A 1 209 ? 18.736 -6.451 -16.924 1.00 92.00 209 VAL A O 1
ATOM 1470 N N . GLU A 1 210 ? 17.957 -7.985 -15.492 1.00 94.06 210 GLU A N 1
ATOM 1471 C CA . GLU A 1 210 ? 18.930 -9.018 -15.867 1.00 94.06 210 GLU A CA 1
ATOM 1472 C C . GLU A 1 210 ? 18.831 -9.413 -17.355 1.00 94.06 210 GLU A C 1
ATOM 1474 O O . GLU A 1 210 ? 19.859 -9.384 -18.041 1.00 94.06 210 GLU A O 1
ATOM 1479 N N . PRO A 1 211 ? 17.634 -9.669 -17.928 1.00 94.31 211 PRO A N 1
ATOM 1480 C CA . PRO A 1 211 ? 17.484 -9.897 -19.364 1.00 94.31 211 PRO A CA 1
ATOM 1481 C C . PRO A 1 211 ? 17.896 -8.696 -20.216 1.00 94.31 211 PRO A C 1
ATOM 1483 O O . PRO A 1 211 ? 18.423 -8.877 -21.317 1.00 94.31 211 PRO A O 1
ATOM 1486 N N . TRP A 1 212 ? 17.655 -7.474 -19.733 1.00 94.56 212 TRP A N 1
ATOM 1487 C CA . TRP A 1 212 ? 18.056 -6.255 -20.430 1.00 94.56 212 TRP A CA 1
ATOM 1488 C C . TRP A 1 212 ? 19.583 -6.133 -20.498 1.00 94.56 212 TRP A C 1
ATOM 1490 O O . TRP A 1 212 ? 20.114 -5.944 -21.595 1.00 94.56 212 TRP A O 1
ATOM 1500 N N . ILE A 1 213 ? 20.293 -6.341 -19.382 1.00 95.44 213 ILE A N 1
ATOM 1501 C CA . ILE A 1 213 ? 21.767 -6.344 -19.328 1.00 95.44 213 ILE A CA 1
ATOM 1502 C C . ILE A 1 213 ? 22.337 -7.457 -20.217 1.00 95.44 213 ILE A C 1
ATOM 1504 O O . ILE A 1 213 ? 23.197 -7.194 -21.061 1.00 95.44 213 ILE A O 1
ATOM 1508 N N . ALA A 1 214 ? 21.835 -8.688 -20.081 1.00 96.69 214 ALA A N 1
ATOM 1509 C CA . ALA A 1 214 ? 22.306 -9.831 -20.864 1.00 96.69 214 ALA A CA 1
ATOM 1510 C C . ALA A 1 214 ? 22.070 -9.640 -22.372 1.00 96.69 214 ALA A C 1
ATOM 1512 O O . ALA A 1 214 ? 22.924 -9.985 -23.190 1.00 96.69 214 ALA A O 1
ATOM 1513 N N . GLY A 1 215 ? 20.931 -9.052 -22.752 1.00 97.00 215 GLY A N 1
ATOM 1514 C CA . GLY A 1 215 ? 20.625 -8.718 -24.140 1.00 97.00 215 GLY A CA 1
ATOM 1515 C C . GLY A 1 215 ? 21.620 -7.720 -24.731 1.00 97.00 215 GLY A C 1
ATOM 1516 O O . GLY A 1 215 ? 22.145 -7.973 -25.814 1.00 97.00 215 GLY A O 1
ATOM 1517 N N . HIS A 1 216 ? 21.932 -6.644 -24.004 1.00 96.75 216 HIS A N 1
ATOM 1518 C CA . HIS A 1 216 ? 22.921 -5.653 -24.442 1.00 96.75 216 HIS A CA 1
ATOM 1519 C C . HIS A 1 216 ? 24.328 -6.246 -24.534 1.00 96.75 216 HIS A C 1
ATOM 1521 O O . HIS A 1 216 ? 25.016 -6.025 -25.529 1.00 96.75 216 HIS A O 1
ATOM 1527 N N . ALA A 1 217 ? 24.734 -7.067 -23.560 1.00 97.69 217 ALA A N 1
ATOM 1528 C CA . ALA A 1 217 ? 26.012 -7.780 -23.605 1.00 97.69 217 ALA A CA 1
ATOM 1529 C C . ALA A 1 217 ? 26.125 -8.713 -24.829 1.00 97.69 217 ALA A C 1
ATOM 1531 O O . ALA A 1 217 ? 27.218 -8.927 -25.348 1.00 97.69 217 ALA A O 1
ATOM 1532 N N . ALA A 1 218 ? 24.995 -9.225 -25.327 1.00 97.94 218 ALA A N 1
ATOM 1533 C CA . ALA A 1 218 ? 24.906 -10.039 -26.539 1.00 97.94 218 ALA A CA 1
ATOM 1534 C C . ALA A 1 218 ? 24.690 -9.224 -27.835 1.00 97.94 218 ALA A C 1
ATOM 1536 O O . ALA A 1 218 ? 24.371 -9.811 -28.871 1.00 97.94 218 ALA A O 1
ATOM 1537 N N . GLY A 1 219 ? 24.809 -7.891 -27.799 1.00 97.56 219 GLY A N 1
ATOM 1538 C CA . GLY A 1 219 ? 24.627 -7.019 -28.967 1.00 97.56 219 GLY A CA 1
ATOM 1539 C C . GLY A 1 219 ? 23.171 -6.836 -29.416 1.00 97.56 219 GLY A C 1
ATOM 1540 O O . GLY A 1 219 ? 22.927 -6.439 -30.554 1.00 97.56 219 GLY A O 1
ATOM 1541 N N . LYS A 1 220 ? 22.194 -7.138 -28.553 1.00 97.12 220 LYS A N 1
ATOM 1542 C CA . LYS A 1 220 ? 20.759 -6.922 -28.804 1.00 97.12 220 LYS A CA 1
ATOM 1543 C C . LYS A 1 220 ? 20.288 -5.611 -28.166 1.00 97.12 220 LYS A C 1
ATOM 1545 O O . LYS A 1 220 ? 20.885 -5.132 -27.209 1.00 97.12 220 LYS A O 1
ATOM 1550 N N . THR A 1 221 ? 19.155 -5.090 -28.632 1.00 94.12 221 THR A N 1
ATOM 1551 C CA . THR A 1 221 ? 18.478 -3.897 -28.086 1.00 94.12 221 THR A CA 1
ATOM 1552 C C . THR A 1 221 ? 17.082 -4.249 -27.544 1.00 94.12 221 THR A C 1
ATOM 1554 O O . THR A 1 221 ? 16.062 -3.862 -28.117 1.00 94.12 221 THR A O 1
ATOM 1557 N N . PRO A 1 222 ? 16.986 -5.054 -26.467 1.00 92.75 222 PRO A N 1
ATOM 1558 C CA . PRO A 1 222 ? 15.695 -5.475 -25.924 1.00 92.75 222 PRO A CA 1
ATOM 1559 C C . PRO A 1 222 ? 14.884 -4.282 -25.397 1.00 92.75 222 PRO A C 1
ATOM 1561 O O . PRO A 1 222 ? 15.417 -3.433 -24.687 1.00 92.75 222 PRO A O 1
ATOM 1564 N N . ASN A 1 223 ? 13.577 -4.260 -25.677 1.00 91.44 223 ASN A N 1
ATOM 1565 C CA . ASN A 1 223 ? 12.648 -3.298 -25.082 1.00 91.44 223 ASN A CA 1
ATOM 1566 C C . ASN A 1 223 ? 12.215 -3.780 -23.678 1.00 91.44 223 ASN A C 1
ATOM 1568 O O . ASN A 1 223 ? 11.453 -4.750 -23.583 1.00 91.44 223 ASN A O 1
ATOM 1572 N N . PRO A 1 224 ? 12.660 -3.130 -22.584 1.00 90.38 224 PRO A N 1
ATOM 1573 C CA . PRO A 1 224 ? 12.337 -3.568 -21.227 1.00 90.38 224 PRO A CA 1
ATOM 1574 C C . PRO A 1 224 ? 10.866 -3.326 -20.860 1.00 90.38 224 PRO A C 1
ATOM 1576 O O . PRO A 1 224 ? 10.323 -4.041 -20.019 1.00 90.38 224 PRO A O 1
ATOM 1579 N N . CYS A 1 225 ? 10.190 -2.367 -21.503 1.00 88.88 225 CYS A N 1
ATOM 1580 C CA . CYS A 1 225 ? 8.819 -1.980 -21.164 1.00 88.88 225 CYS A CA 1
ATOM 1581 C C . CYS A 1 225 ? 7.804 -3.081 -21.480 1.00 88.88 225 CYS A C 1
ATOM 1583 O O . CYS A 1 225 ? 6.829 -3.228 -20.749 1.00 88.88 225 CYS A O 1
ATOM 1585 N N . VAL A 1 226 ? 8.045 -3.881 -22.524 1.00 87.56 226 VAL A N 1
ATOM 1586 C CA . VAL A 1 226 ? 7.171 -5.015 -22.878 1.00 87.56 226 VAL A CA 1
ATOM 1587 C C . VAL A 1 226 ? 7.175 -6.060 -21.760 1.00 87.56 226 VAL A C 1
ATOM 1589 O O . VAL A 1 226 ? 6.118 -6.513 -21.330 1.00 87.56 226 VAL A O 1
ATOM 1592 N N . ARG A 1 227 ? 8.362 -6.392 -21.235 1.00 87.31 227 ARG A N 1
ATOM 1593 C CA . ARG A 1 227 ? 8.519 -7.342 -20.122 1.00 87.31 227 ARG A CA 1
ATOM 1594 C C . ARG A 1 227 ? 8.004 -6.769 -18.809 1.00 87.31 227 ARG A C 1
ATOM 1596 O O . ARG A 1 227 ? 7.301 -7.460 -18.089 1.00 87.31 227 ARG A O 1
ATOM 1603 N N . CYS A 1 228 ? 8.332 -5.509 -18.529 1.00 89.12 228 CYS A N 1
ATOM 1604 C CA . CYS A 1 228 ? 7.903 -4.819 -17.318 1.00 89.12 228 CYS A CA 1
ATOM 1605 C C . CYS A 1 228 ? 6.377 -4.738 -17.224 1.00 89.12 228 CYS A C 1
ATOM 1607 O O . CYS A 1 228 ? 5.805 -5.126 -16.210 1.00 89.12 228 CYS A O 1
ATOM 1609 N N . ASN A 1 229 ? 5.705 -4.264 -18.277 1.00 87.06 229 ASN A N 1
ATOM 1610 C CA . ASN A 1 229 ? 4.254 -4.118 -18.239 1.00 87.06 229 ASN A CA 1
ATOM 1611 C C . ASN A 1 229 ? 3.551 -5.474 -18.245 1.00 87.06 229 ASN A C 1
ATOM 1613 O O . ASN A 1 229 ? 2.686 -5.666 -17.405 1.00 87.06 229 ASN A O 1
ATOM 1617 N N . GLY A 1 230 ? 3.933 -6.405 -19.125 1.00 82.44 230 GLY A N 1
ATOM 1618 C CA . GLY A 1 230 ? 3.294 -7.720 -19.193 1.00 82.44 230 GLY A CA 1
ATOM 1619 C C . GLY A 1 230 ? 3.617 -8.590 -17.979 1.00 82.44 230 GLY A C 1
ATOM 1620 O O . GLY A 1 230 ? 2.802 -8.730 -17.078 1.00 82.44 230 GLY A O 1
ATOM 1621 N N . ALA A 1 231 ? 4.843 -9.112 -17.940 1.00 81.31 231 ALA A N 1
ATOM 1622 C CA . ALA A 1 231 ? 5.234 -10.227 -17.074 1.00 81.31 231 ALA A CA 1
ATOM 1623 C C . ALA A 1 231 ? 5.604 -9.850 -15.627 1.00 81.31 231 ALA A C 1
ATOM 1625 O O . ALA A 1 231 ? 6.040 -10.706 -14.863 1.00 81.31 231 ALA A O 1
ATOM 1626 N N . VAL A 1 232 ? 5.537 -8.566 -15.260 1.00 89.88 232 VAL A N 1
ATOM 1627 C CA . VAL A 1 232 ? 5.862 -8.110 -13.896 1.00 89.88 232 VAL A CA 1
ATOM 1628 C C . VAL A 1 232 ? 4.713 -7.309 -13.312 1.00 89.88 232 VAL A C 1
ATOM 1630 O O . VAL A 1 232 ? 4.203 -7.648 -12.251 1.00 89.88 232 VAL A O 1
ATOM 1633 N N . ARG A 1 233 ? 4.299 -6.230 -13.983 1.00 92.50 233 ARG A N 1
ATOM 1634 C CA . ARG A 1 233 ? 3.296 -5.316 -13.429 1.00 92.50 233 ARG A CA 1
ATOM 1635 C C . ARG A 1 233 ? 1.879 -5.854 -13.579 1.00 92.50 233 ARG A C 1
ATOM 1637 O O . ARG A 1 233 ? 1.170 -5.922 -12.582 1.00 92.50 233 ARG A O 1
ATOM 1644 N N . LEU A 1 234 ? 1.447 -6.159 -14.806 1.00 92.50 234 LEU A N 1
ATOM 1645 C CA . LEU A 1 234 ? 0.067 -6.575 -15.062 1.00 92.50 234 LEU A CA 1
ATOM 1646 C C . LEU A 1 234 ? -0.229 -7.914 -14.397 1.00 92.50 234 LEU A C 1
ATOM 1648 O O . LEU A 1 234 ? -1.225 -7.986 -13.691 1.00 92.50 234 LEU A O 1
ATOM 1652 N N . ASP A 1 235 ? 0.655 -8.906 -14.524 1.00 92.94 235 ASP A N 1
ATOM 1653 C CA . ASP A 1 235 ? 0.474 -10.210 -13.871 1.00 92.94 235 ASP A CA 1
ATOM 1654 C C . ASP A 1 235 ? 0.281 -10.064 -12.350 1.00 92.94 235 ASP A C 1
ATOM 1656 O O . ASP A 1 235 ? -0.741 -10.492 -11.814 1.00 92.94 235 ASP A O 1
ATOM 1660 N N . ALA A 1 236 ? 1.176 -9.344 -11.662 1.00 95.25 236 ALA A N 1
ATOM 1661 C CA . ALA A 1 236 ? 1.059 -9.125 -10.218 1.00 95.25 236 ALA A CA 1
ATOM 1662 C C . ALA A 1 236 ? -0.216 -8.352 -9.824 1.00 95.25 236 ALA A C 1
ATOM 1664 O O . ALA A 1 236 ? -0.831 -8.640 -8.797 1.00 95.25 236 ALA A O 1
ATOM 1665 N N . MET A 1 237 ? -0.635 -7.366 -10.624 1.00 96.25 237 MET A N 1
ATOM 1666 C CA . MET A 1 237 ? -1.867 -6.613 -10.356 1.00 96.25 237 MET A CA 1
ATOM 1667 C C . MET A 1 237 ? -3.126 -7.438 -10.628 1.00 96.25 237 MET A C 1
ATOM 1669 O O . MET A 1 237 ? -4.094 -7.295 -9.891 1.00 96.25 237 MET A O 1
ATOM 1673 N N . LEU A 1 238 ? -3.131 -8.299 -11.647 1.00 95.69 238 LEU A N 1
ATOM 1674 C CA . LEU A 1 238 ? -4.252 -9.196 -11.936 1.00 95.69 238 LEU A CA 1
ATOM 1675 C C . LEU A 1 238 ? -4.405 -10.252 -10.835 1.00 95.69 238 LEU A C 1
ATOM 1677 O O . LEU A 1 238 ? -5.521 -10.512 -10.386 1.00 95.69 238 LEU A O 1
ATOM 1681 N N . GLU A 1 239 ? -3.294 -10.802 -10.343 1.00 96.19 239 GLU A N 1
ATOM 1682 C CA . GLU A 1 239 ? -3.299 -11.701 -9.185 1.00 96.19 239 GLU A CA 1
ATOM 1683 C C . GLU A 1 239 ? -3.813 -10.996 -7.924 1.00 96.19 239 GLU A C 1
ATOM 1685 O O . GLU A 1 239 ? -4.677 -11.528 -7.221 1.00 96.19 239 GLU A O 1
ATOM 1690 N N . LEU A 1 240 ? -3.339 -9.775 -7.652 1.00 97.38 240 LEU A N 1
ATOM 1691 C CA . LEU A 1 240 ? -3.833 -8.981 -6.528 1.00 97.38 240 LEU A CA 1
ATOM 1692 C C . LEU A 1 240 ? -5.328 -8.654 -6.679 1.00 97.38 240 LEU A C 1
ATOM 1694 O O . LEU A 1 240 ? -6.073 -8.756 -5.704 1.00 97.38 240 LEU A O 1
ATOM 1698 N N . ALA A 1 241 ? -5.781 -8.287 -7.881 1.00 96.88 241 ALA A N 1
ATOM 1699 C CA . ALA A 1 241 ? -7.185 -7.995 -8.158 1.00 96.88 241 ALA A CA 1
ATOM 1700 C C . ALA A 1 241 ? -8.065 -9.206 -7.827 1.00 96.88 241 ALA A C 1
ATOM 1702 O O . ALA A 1 241 ? -9.040 -9.065 -7.088 1.00 96.88 241 ALA A O 1
ATOM 1703 N N . ALA A 1 242 ? -7.662 -10.403 -8.266 1.00 95.88 242 ALA A N 1
ATOM 1704 C CA . ALA A 1 242 ? -8.369 -11.641 -7.956 1.00 95.88 242 ALA A CA 1
ATOM 1705 C C . ALA A 1 242 ? -8.460 -11.899 -6.441 1.00 95.88 242 ALA A C 1
ATOM 1707 O O . ALA A 1 242 ? -9.532 -12.238 -5.941 1.00 95.88 242 ALA A O 1
ATOM 1708 N N . ARG A 1 243 ? -7.372 -11.678 -5.690 1.00 96.50 243 ARG A N 1
ATOM 1709 C CA . ARG A 1 243 ? -7.350 -11.833 -4.219 1.00 96.50 243 ARG A CA 1
ATOM 1710 C C . ARG A 1 243 ? -8.263 -10.851 -3.490 1.00 96.50 243 ARG A C 1
ATOM 1712 O O . ARG A 1 243 ? -8.816 -11.187 -2.445 1.00 96.50 243 ARG A O 1
ATOM 1719 N N . LEU A 1 244 ? -8.425 -9.651 -4.041 1.00 96.75 244 LEU A N 1
ATOM 1720 C CA . LEU A 1 244 ? -9.279 -8.588 -3.506 1.00 96.75 244 LEU A CA 1
ATOM 1721 C C . LEU A 1 244 ? -10.736 -8.665 -3.989 1.00 96.75 244 LEU A C 1
ATOM 1723 O O . LEU A 1 244 ? -11.550 -7.800 -3.638 1.00 96.75 244 LEU A O 1
ATOM 1727 N N . GLY A 1 245 ? -11.060 -9.669 -4.809 1.00 95.56 245 GLY A N 1
ATOM 1728 C CA . GLY A 1 245 ? -12.369 -9.808 -5.433 1.00 95.56 245 GLY A CA 1
ATOM 1729 C C . GLY A 1 245 ? -12.685 -8.705 -6.450 1.00 95.56 245 GLY A C 1
ATOM 1730 O O . GLY A 1 245 ? -13.856 -8.469 -6.729 1.00 95.56 245 GLY A O 1
ATOM 1731 N N . ALA A 1 246 ? -11.676 -8.005 -6.977 1.00 96.19 246 ALA A N 1
ATOM 1732 C CA . ALA A 1 246 ? -11.841 -6.985 -8.008 1.00 96.19 246 ALA A CA 1
ATOM 1733 C C . ALA A 1 246 ? -11.940 -7.635 -9.395 1.00 96.19 246 ALA A C 1
ATOM 1735 O O . ALA A 1 246 ? -11.061 -8.400 -9.794 1.00 96.19 246 ALA A O 1
ATOM 1736 N N . SER A 1 247 ? -13.007 -7.326 -10.135 1.00 93.75 247 SER A N 1
ATOM 1737 C CA . SER A 1 247 ? -13.236 -7.851 -11.488 1.00 93.75 247 SER A CA 1
ATOM 1738 C C . SER A 1 247 ? -12.578 -7.013 -12.584 1.00 93.75 247 SER A C 1
ATOM 1740 O O . SER A 1 247 ? -12.525 -7.444 -13.734 1.00 93.75 247 SER A O 1
ATOM 1742 N N . GLU A 1 248 ? -12.102 -5.815 -12.246 1.00 94.12 248 GLU A N 1
ATOM 1743 C CA . GLU A 1 248 ? -11.576 -4.842 -13.200 1.00 94.12 248 GLU A CA 1
ATOM 1744 C C . GLU A 1 248 ? -10.238 -4.263 -12.732 1.00 94.12 248 GLU A C 1
ATOM 1746 O O . GLU A 1 248 ? -9.989 -4.104 -11.536 1.00 94.12 248 GLU A O 1
ATOM 1751 N N . LEU A 1 249 ? -9.380 -3.913 -13.692 1.00 94.44 249 LEU A N 1
ATOM 1752 C CA . LEU A 1 249 ? -8.111 -3.226 -13.464 1.00 94.44 249 LEU A CA 1
ATOM 1753 C C . LEU A 1 249 ? -8.092 -1.928 -14.275 1.00 94.44 249 LEU A C 1
ATOM 1755 O O . LEU A 1 249 ? -8.154 -1.957 -15.503 1.00 94.44 249 LEU A O 1
ATOM 1759 N N . ALA A 1 250 ? -7.946 -0.796 -13.592 1.00 93.94 250 ALA A N 1
ATOM 1760 C CA . ALA A 1 250 ? -7.779 0.513 -14.206 1.00 93.94 250 ALA A CA 1
ATOM 1761 C C . ALA A 1 250 ? -6.327 0.989 -14.088 1.00 93.94 250 ALA A C 1
ATOM 176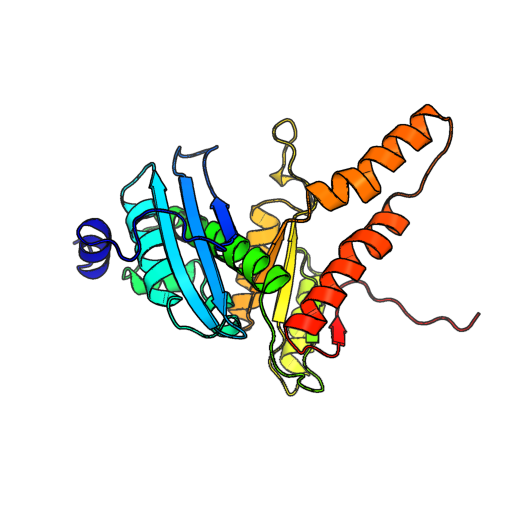3 O O . ALA A 1 250 ? -5.673 0.837 -13.054 1.00 93.94 250 ALA A O 1
ATOM 1764 N N . THR A 1 251 ? -5.817 1.621 -15.145 1.00 91.25 251 THR A N 1
ATOM 1765 C CA . THR A 1 251 ? -4.499 2.268 -15.139 1.00 91.25 251 THR A CA 1
ATOM 1766 C C . THR A 1 251 ? -4.598 3.664 -15.750 1.00 91.25 251 THR A C 1
ATOM 1768 O O . THR A 1 251 ? -5.498 3.933 -16.538 1.00 91.25 251 THR A O 1
ATOM 1771 N N . GLY A 1 252 ? -3.668 4.558 -15.403 1.00 83.81 252 GLY A N 1
ATOM 1772 C CA . GLY A 1 252 ? -3.664 5.934 -15.921 1.00 83.81 252 GLY A CA 1
ATOM 1773 C C . GLY A 1 252 ? -3.328 6.076 -17.412 1.00 83.81 252 GLY A C 1
ATOM 1774 O O . GLY A 1 252 ? -3.584 7.126 -17.988 1.00 83.81 252 GLY A O 1
ATOM 1775 N N . HIS A 1 253 ? -2.758 5.054 -18.058 1.00 74.88 253 HIS A N 1
ATOM 1776 C CA . HIS A 1 253 ? -2.419 5.142 -19.480 1.00 74.88 253 HIS A CA 1
ATOM 1777 C C . HIS A 1 253 ? -3.615 4.711 -20.331 1.00 74.88 253 HIS A C 1
ATOM 1779 O O . HIS A 1 253 ? -4.028 3.553 -20.308 1.00 74.88 253 HIS A O 1
ATOM 1785 N N . TYR A 1 254 ? -4.152 5.650 -21.107 1.00 59.88 254 TYR A N 1
ATOM 1786 C CA . TYR A 1 254 ? -5.263 5.409 -22.020 1.00 59.88 254 TYR A CA 1
ATOM 1787 C C . TYR A 1 254 ? -4.795 4.579 -23.218 1.00 59.88 254 TYR A C 1
ATOM 1789 O O . TYR A 1 254 ? -4.137 5.092 -24.124 1.00 59.88 254 TYR A O 1
ATOM 1797 N N . ALA A 1 255 ? -5.148 3.296 -23.240 1.00 60.84 255 ALA A N 1
ATOM 1798 C CA . ALA A 1 255 ? -5.084 2.495 -24.453 1.00 60.84 255 ALA A CA 1
ATOM 1799 C C . ALA A 1 255 ? -6.452 2.536 -25.143 1.00 60.84 255 ALA A C 1
ATOM 1801 O O . ALA A 1 255 ? -7.488 2.351 -24.506 1.00 60.84 255 ALA A O 1
ATOM 1802 N N . ARG A 1 256 ? -6.461 2.780 -26.454 1.00 61.38 256 ARG A N 1
ATOM 1803 C CA . ARG A 1 256 ? -7.622 2.483 -27.296 1.00 61.38 256 ARG A CA 1
ATOM 1804 C C . ARG A 1 256 ? -7.386 1.127 -27.935 1.00 61.38 256 ARG A C 1
ATOM 1806 O O . ARG A 1 256 ? -6.302 0.893 -28.460 1.00 61.38 256 ARG A O 1
ATOM 1813 N N . ILE A 1 257 ? -8.394 0.263 -27.892 1.00 70.44 257 ILE A N 1
ATOM 1814 C CA . ILE A 1 257 ? -8.402 -0.942 -28.716 1.00 70.44 257 ILE A CA 1
ATOM 1815 C C . ILE A 1 257 ? -8.483 -0.451 -30.164 1.00 70.44 257 ILE A C 1
ATOM 1817 O O . ILE A 1 257 ? -9.426 0.254 -30.525 1.00 70.44 257 ILE A O 1
ATOM 1821 N N . GLY A 1 258 ? -7.430 -0.709 -30.934 1.00 70.19 258 GLY A N 1
ATOM 1822 C CA . GLY A 1 258 ? -7.461 -0.585 -32.384 1.00 70.19 258 GLY A CA 1
ATOM 1823 C C . GLY A 1 258 ? -7.872 -1.932 -32.955 1.00 70.19 258 GLY A C 1
ATOM 1824 O O . GLY A 1 258 ? -7.338 -2.952 -32.524 1.00 70.19 258 GLY A O 1
ATOM 1825 N N . ASP A 1 259 ? -8.827 -1.929 -33.878 1.00 70.25 259 ASP A N 1
ATOM 1826 C CA . ASP A 1 259 ? -9.078 -3.089 -34.724 1.00 70.25 259 ASP A CA 1
ATOM 1827 C C . ASP A 1 259 ? -8.003 -3.073 -35.826 1.00 70.25 259 ASP A C 1
ATOM 1829 O O . ASP A 1 259 ? -8.022 -2.179 -36.676 1.00 70.25 259 ASP A O 1
ATOM 1833 N N . ASP A 1 260 ? -7.042 -4.002 -35.761 1.00 55.53 260 ASP A N 1
ATOM 1834 C CA . ASP A 1 260 ? -6.106 -4.303 -36.860 1.00 55.53 260 ASP A CA 1
ATOM 1835 C C . ASP A 1 260 ? -6.729 -5.315 -37.839 1.00 55.53 260 ASP A C 1
ATOM 1837 O O . ASP A 1 260 ? -7.305 -6.328 -37.370 1.00 55.53 260 ASP A O 1
#